Protein AF-A0AAW6CHN3-F1 (afdb_monomer)

Mean predicted aligned error: 11.72 Å

Organism: Flavonifractor plautii (NCBI:txid292800)

Foldseek 3Di:
DQAEEEQEEACPPCQQVLLSCLLSVLAGHHDYYQHLVDPVSLPAADEEEQSYEYEYEYEADPLAGDPDPSSCVNYAYQQHEYEYEYEYQLDHNFCHFVRVLVSQVVRNYQHQFYWYHHDHHPVDCVGRPPPPDPVRSVVSSVRSNVSNVCVVDDNDGDSDPPPRDDDDDDDDDTDTDDRDDDDDDDDDDDDDDDDDDDDDDDDDD

Radius of gyration: 17.45 Å; Cα contacts (8 Å, |Δi|>4): 382; chains: 1; bounding box: 38×52×51 Å

pLDDT: mean 75.66, std 24.72, range [23.12, 98.25]

Solvent-accessible surface area (backbone atoms only — not comparable to full-atom values): 11797 Å² total; per-residue (Å²): 135,86,46,40,22,36,26,33,26,34,35,94,83,47,50,29,41,56,47,26,48,35,18,32,69,40,28,63,56,65,73,51,76,45,60,42,64,39,70,71,54,25,73,37,79,48,80,40,45,58,59,32,32,38,24,41,18,33,44,44,50,97,23,24,62,66,93,49,92,46,62,62,72,25,50,39,29,48,64,9,37,25,36,42,35,34,26,23,37,75,59,72,54,49,46,17,58,46,50,49,45,53,60,38,44,76,31,30,29,36,73,72,45,57,43,46,43,59,20,43,16,93,92,38,66,81,38,48,54,76,40,70,39,73,70,53,45,50,54,29,27,48,51,17,39,54,45,42,56,48,68,78,45,90,72,78,87,61,89,76,79,55,79,66,60,73,83,75,78,94,79,80,77,80,61,76,69,79,98,76,89,86,84,88,82,81,91,77,92,80,83,86,78,86,85,83,81,92,81,92,79,89,78,93,130

Sequence (205 aa):
MHRCTTALYFSPTGGTRTYVRAVAAAMPHMGGEVDLTRPEERRKVHMFGADDVVVLGVPVYYGRVPEVPGLLDGLQGEETPAVLLAVYGNRLIDDALAELSDLCAARGFRPLAAGAFVAPHTFSAKVAMGRPNAGDLAAAAELGRRAAEKLSGPVRWRPSILPRPVRPTVRSASAAWPVSGLARRAADGWKAPPLPLQRLIWRRH

Nearest PDB structures (foldseek):
  4j8p-assembly1_A  TM=6.919E-01  e=4.239E-04  Bacteroides uniformis ATCC 8492
  2fzv-assembly1_D  TM=6.203E-01  e=5.004E-03  Shigella flexneri 2a str. 2457T
  2q62-assembly1_D  TM=6.656E-01  e=6.292E-02  Sinorhizobium meliloti
  2fzv-assembly1_C  TM=6.087E-01  e=3.560E-02  Shigella flexneri 2a str. 2457T
  7qw4-assembly3_C  TM=5.831E-01  e=1.262E-01  Paracoccus denitrificans PD1222

Structure (mmCIF, N/CA/C/O backbone):
data_AF-A0AAW6CHN3-F1
#
_entry.id   AF-A0AAW6CHN3-F1
#
loop_
_atom_site.group_PDB
_atom_site.id
_atom_site.type_symbol
_atom_site.label_atom_id
_atom_site.label_alt_id
_atom_site.label_comp_id
_atom_site.label_asym_id
_atom_site.label_entity_id
_atom_site.label_seq_id
_atom_site.pdbx_PDB_ins_code
_atom_site.Cartn_x
_atom_site.Cartn_y
_atom_site.Cartn_z
_atom_site.occupancy
_atom_site.B_iso_or_equiv
_atom_site.auth_seq_id
_atom_site.auth_comp_id
_atom_site.auth_asym_id
_atom_site.auth_atom_id
_atom_site.pdbx_PDB_model_num
ATOM 1 N N . MET A 1 1 ? -7.596 10.403 21.542 1.00 48.81 1 MET A N 1
ATOM 2 C CA . MET A 1 1 ? -7.561 9.110 20.827 1.00 48.81 1 MET A CA 1
ATOM 3 C C . MET A 1 1 ? -6.293 9.087 19.994 1.00 48.81 1 MET A C 1
ATOM 5 O O . MET A 1 1 ? -6.136 9.957 19.145 1.00 48.81 1 MET A O 1
ATOM 9 N N . HIS A 1 2 ? -5.353 8.192 20.298 1.00 56.78 2 HIS A N 1
ATOM 10 C CA . HIS A 1 2 ? -4.132 8.047 19.503 1.00 56.78 2 HIS A CA 1
ATOM 11 C C . HIS A 1 2 ? -4.422 7.058 18.382 1.00 56.78 2 HIS A C 1
ATOM 13 O O . HIS A 1 2 ? -4.598 5.875 18.648 1.00 56.78 2 HIS A O 1
ATOM 19 N N . ARG A 1 3 ? -4.515 7.558 17.149 1.00 75.50 3 ARG A N 1
ATOM 20 C CA . ARG A 1 3 ? -4.646 6.701 15.972 1.00 75.50 3 ARG A CA 1
ATOM 21 C C . ARG A 1 3 ? -3.287 6.101 15.644 1.00 75.50 3 ARG A C 1
ATOM 23 O O . ARG A 1 3 ? -2.320 6.856 15.545 1.00 75.50 3 ARG A O 1
ATOM 30 N N . CYS A 1 4 ? -3.212 4.785 15.499 1.00 89.12 4 CYS A N 1
ATOM 31 C CA . CYS A 1 4 ? -1.988 4.083 15.132 1.00 89.12 4 CYS A CA 1
ATOM 32 C C . CYS A 1 4 ? -1.947 3.875 13.615 1.00 89.12 4 CYS A C 1
ATOM 34 O O . CYS A 1 4 ? -2.912 3.381 13.035 1.00 89.12 4 CYS A O 1
ATOM 36 N N . THR A 1 5 ? -0.843 4.245 12.963 1.00 95.00 5 THR A N 1
ATOM 37 C CA . THR A 1 5 ? -0.663 4.020 11.524 1.00 95.00 5 THR A CA 1
ATOM 38 C C . THR A 1 5 ? 0.119 2.728 11.277 1.00 95.00 5 THR A C 1
ATOM 40 O O . THR A 1 5 ? 1.273 2.605 11.695 1.00 95.00 5 THR A O 1
ATOM 43 N N . THR A 1 6 ? -0.469 1.773 10.553 1.00 97.12 6 THR A N 1
ATOM 44 C CA . THR A 1 6 ? 0.191 0.535 10.108 1.00 97.12 6 THR A CA 1
ATOM 45 C C . THR A 1 6 ? 0.497 0.578 8.612 1.00 97.12 6 THR A C 1
ATOM 47 O O . THR A 1 6 ? -0.367 0.858 7.780 1.00 97.12 6 THR A O 1
ATOM 50 N N . ALA A 1 7 ? 1.743 0.273 8.259 1.00 98.00 7 ALA A N 1
ATOM 51 C CA . ALA A 1 7 ? 2.205 0.163 6.881 1.00 98.00 7 ALA A CA 1
ATOM 52 C C . ALA A 1 7 ? 2.031 -1.274 6.365 1.00 98.00 7 ALA A C 1
ATOM 54 O O . ALA A 1 7 ? 2.745 -2.177 6.787 1.00 98.00 7 ALA A O 1
ATOM 55 N N . LEU A 1 8 ? 1.127 -1.486 5.415 1.00 97.94 8 LEU A N 1
ATOM 56 C CA . LEU A 1 8 ? 0.895 -2.769 4.752 1.00 97.94 8 LEU A CA 1
ATOM 57 C C . LEU A 1 8 ? 1.396 -2.712 3.311 1.00 97.94 8 LEU A C 1
ATOM 59 O O . LEU A 1 8 ? 1.114 -1.766 2.575 1.00 97.94 8 LEU A O 1
ATOM 63 N N . TYR A 1 9 ? 2.134 -3.725 2.870 1.00 98.06 9 TYR A N 1
ATOM 64 C CA . TYR A 1 9 ? 2.606 -3.749 1.489 1.00 98.06 9 TYR A CA 1
ATOM 65 C C . TYR A 1 9 ? 2.809 -5.148 0.935 1.00 98.06 9 TYR A C 1
ATOM 67 O O . TYR A 1 9 ? 3.262 -6.052 1.625 1.00 98.06 9 TYR A O 1
ATOM 75 N N . PHE A 1 10 ? 2.575 -5.286 -0.366 1.00 97.19 10 PHE A N 1
ATOM 76 C CA . PHE A 1 10 ? 3.184 -6.331 -1.182 1.00 97.19 10 PHE A CA 1
ATOM 77 C C . PHE A 1 10 ? 4.312 -5.688 -1.978 1.00 97.19 10 PHE A C 1
ATOM 79 O O . PHE A 1 10 ? 4.086 -4.702 -2.674 1.00 97.19 10 PHE A O 1
ATOM 86 N N . SER A 1 11 ? 5.546 -6.169 -1.842 1.00 94.88 11 SER A N 1
ATOM 87 C CA . SER A 1 11 ? 6.709 -5.473 -2.397 1.00 94.88 11 SER A CA 1
ATOM 88 C C . SER A 1 11 ? 7.853 -6.414 -2.802 1.00 94.88 11 SER A C 1
ATOM 90 O O . SER A 1 11 ? 8.943 -6.314 -2.231 1.00 94.88 11 SER A O 1
ATOM 92 N N . PRO A 1 12 ? 7.681 -7.253 -3.842 1.00 90.25 12 PRO A N 1
ATOM 93 C CA . PRO A 1 12 ? 8.706 -8.213 -4.269 1.00 90.25 12 PRO A CA 1
ATOM 94 C C . PRO A 1 12 ? 10.083 -7.605 -4.571 1.00 90.25 12 PRO A C 1
ATOM 96 O O . PRO A 1 12 ? 11.101 -8.249 -4.354 1.00 90.25 12 PRO A O 1
ATOM 99 N N . THR A 1 13 ? 10.127 -6.360 -5.057 1.00 86.44 13 THR A N 1
ATOM 100 C CA . THR A 1 13 ? 11.369 -5.649 -5.420 1.00 86.44 13 THR A CA 1
ATOM 101 C C . THR A 1 13 ? 11.723 -4.507 -4.459 1.00 86.44 13 THR A C 1
ATOM 103 O O . THR A 1 13 ? 12.597 -3.697 -4.750 1.00 86.44 13 THR A O 1
ATOM 106 N N . GLY A 1 14 ? 11.021 -4.383 -3.329 1.00 89.00 14 GLY A N 1
ATOM 107 C CA . GLY A 1 14 ? 11.264 -3.334 -2.324 1.00 89.00 14 GLY A CA 1
ATOM 108 C C . GLY A 1 14 ? 10.739 -1.925 -2.661 1.00 89.00 14 GLY A C 1
ATOM 109 O O . GLY A 1 14 ? 10.541 -1.129 -1.747 1.00 89.00 14 GLY A O 1
ATOM 110 N N . GLY A 1 15 ? 10.452 -1.607 -3.929 1.00 90.06 15 GLY A N 1
ATOM 111 C CA . GLY A 1 15 ? 9.996 -0.266 -4.330 1.00 90.06 15 GLY A CA 1
ATOM 112 C C . GLY A 1 15 ? 8.679 0.168 -3.674 1.00 90.06 15 GLY A C 1
ATOM 113 O O . GLY A 1 15 ? 8.585 1.280 -3.152 1.00 90.06 15 GLY A O 1
ATOM 114 N N . THR A 1 16 ? 7.680 -0.719 -3.634 1.00 94.69 16 THR A N 1
ATOM 115 C CA . THR A 1 16 ? 6.387 -0.436 -2.992 1.00 94.69 16 THR A CA 1
ATOM 116 C C . THR A 1 16 ? 6.542 -0.182 -1.497 1.00 94.69 16 THR A C 1
ATOM 118 O O . THR A 1 16 ? 5.984 0.785 -0.978 1.00 94.69 16 THR A O 1
ATOM 121 N N . ARG A 1 17 ? 7.359 -0.994 -0.816 1.00 96.44 17 ARG A N 1
ATOM 122 C CA . ARG A 1 17 ? 7.672 -0.824 0.606 1.00 96.44 17 ARG A CA 1
ATOM 123 C C . ARG A 1 17 ? 8.211 0.574 0.893 1.00 96.44 17 ARG A C 1
ATOM 125 O O . ARG A 1 17 ? 7.760 1.212 1.838 1.00 96.44 17 ARG A O 1
ATOM 132 N N . THR A 1 18 ? 9.151 1.066 0.088 1.00 95.94 18 THR A N 1
ATOM 133 C CA . THR A 1 18 ? 9.751 2.391 0.302 1.00 95.94 18 THR A CA 1
ATOM 134 C C . THR A 1 18 ? 8.705 3.507 0.248 1.00 95.94 18 THR A C 1
ATOM 136 O O . THR A 1 18 ? 8.705 4.385 1.109 1.00 95.94 18 THR A O 1
ATOM 139 N N . TYR A 1 19 ? 7.770 3.447 -0.705 1.00 96.88 19 TYR A N 1
ATOM 140 C CA . TYR A 1 19 ? 6.676 4.416 -0.799 1.00 96.88 19 TYR A CA 1
ATOM 141 C C . TYR A 1 19 ? 5.708 4.341 0.377 1.00 96.88 19 TYR A C 1
ATOM 143 O O . TYR A 1 19 ? 5.394 5.370 0.972 1.00 96.88 19 TYR A O 1
ATOM 151 N N . VAL A 1 20 ? 5.269 3.134 0.736 1.00 97.75 20 VAL A N 1
ATOM 152 C CA . VAL A 1 20 ? 4.352 2.926 1.864 1.00 97.75 20 VAL A CA 1
ATOM 153 C C . VAL A 1 20 ? 4.957 3.457 3.159 1.00 97.75 20 VAL A C 1
ATOM 155 O O . VAL A 1 20 ? 4.288 4.183 3.889 1.00 97.75 20 VAL A O 1
ATOM 158 N N . ARG A 1 21 ? 6.241 3.177 3.413 1.00 97.25 21 ARG A N 1
ATOM 159 C CA . ARG A 1 21 ? 6.949 3.692 4.593 1.00 97.25 21 ARG A CA 1
ATOM 160 C C . ARG A 1 21 ? 7.048 5.214 4.586 1.00 97.25 21 ARG A C 1
ATOM 162 O O . ARG A 1 21 ? 6.832 5.821 5.625 1.00 97.25 21 ARG A O 1
ATOM 169 N N . ALA A 1 22 ? 7.336 5.834 3.440 1.00 96.75 22 ALA A N 1
ATOM 170 C CA . ALA A 1 22 ? 7.415 7.292 3.337 1.00 96.75 22 ALA A CA 1
ATOM 171 C C . ALA A 1 22 ? 6.067 7.976 3.628 1.00 96.75 22 ALA A C 1
ATOM 173 O O . ALA A 1 22 ? 6.035 9.002 4.303 1.00 96.75 22 ALA A O 1
ATOM 174 N N . VAL A 1 23 ? 4.959 7.393 3.160 1.00 97.25 23 VAL A N 1
ATOM 175 C CA . VAL A 1 23 ? 3.606 7.878 3.472 1.00 97.25 23 VAL A CA 1
ATOM 176 C C . VAL A 1 23 ? 3.290 7.670 4.953 1.00 97.25 23 VAL A C 1
ATOM 178 O O . VAL A 1 23 ? 2.916 8.625 5.624 1.00 97.25 23 VAL A O 1
ATOM 181 N N . ALA A 1 24 ? 3.478 6.456 5.478 1.00 96.44 24 ALA A N 1
ATOM 182 C CA . ALA A 1 24 ? 3.153 6.119 6.865 1.00 96.44 24 ALA A CA 1
ATOM 183 C C . ALA A 1 24 ? 3.977 6.923 7.884 1.00 96.44 24 ALA A C 1
ATOM 185 O O . ALA A 1 24 ? 3.434 7.377 8.885 1.00 96.44 24 ALA A O 1
ATOM 186 N N . ALA A 1 25 ? 5.262 7.163 7.610 1.00 95.38 25 ALA A N 1
ATOM 187 C CA . ALA A 1 25 ? 6.130 7.977 8.462 1.00 95.38 25 ALA A CA 1
ATOM 188 C C . ALA A 1 25 ? 5.724 9.461 8.498 1.00 95.38 25 ALA A C 1
ATOM 190 O O . ALA A 1 25 ? 6.064 10.171 9.440 1.00 95.38 25 ALA A O 1
ATOM 191 N N . ALA A 1 26 ? 5.003 9.933 7.479 1.00 94.69 26 ALA A N 1
ATOM 192 C CA . ALA A 1 26 ? 4.447 11.280 7.432 1.00 94.69 26 ALA A CA 1
ATOM 193 C C . ALA A 1 26 ? 3.056 11.383 8.094 1.00 94.69 26 ALA A C 1
ATOM 195 O O . ALA A 1 26 ? 2.458 12.460 8.091 1.00 94.69 26 ALA A O 1
ATOM 196 N N . MET A 1 27 ? 2.540 10.279 8.646 1.00 92.25 27 MET A N 1
ATOM 197 C CA . MET A 1 27 ? 1.274 10.206 9.374 1.00 92.25 27 MET A CA 1
ATOM 198 C C . MET A 1 27 ? 1.510 10.034 10.887 1.00 92.25 27 MET A C 1
ATOM 200 O O . MET A 1 27 ? 2.597 9.628 11.305 1.00 92.25 27 MET A O 1
ATOM 204 N N . PRO A 1 28 ? 0.516 10.348 11.740 1.00 84.38 28 PRO A N 1
ATOM 205 C CA . PRO A 1 28 ? 0.661 10.216 13.186 1.00 84.38 28 PRO A CA 1
ATOM 206 C C . PRO A 1 28 ? 0.919 8.768 13.621 1.00 84.38 28 PRO A C 1
ATOM 208 O O . PRO A 1 28 ? 0.270 7.843 13.137 1.00 84.38 28 PRO A O 1
ATOM 211 N N . HIS A 1 29 ? 1.838 8.606 14.578 1.00 85.25 29 HIS A N 1
ATOM 212 C CA . HIS A 1 29 ? 2.107 7.365 15.316 1.00 85.25 29 HIS A CA 1
ATOM 213 C C . HIS A 1 29 ? 2.237 6.109 14.433 1.00 85.25 29 HIS A C 1
ATOM 215 O O . HIS A 1 29 ? 1.374 5.233 14.444 1.00 85.25 29 HIS A O 1
ATOM 221 N N . MET A 1 30 ? 3.337 5.995 13.683 1.00 88.25 30 MET A N 1
ATOM 222 C CA . MET A 1 30 ? 3.662 4.762 12.956 1.00 88.25 30 MET A CA 1
ATOM 223 C C . MET A 1 30 ? 3.928 3.613 13.944 1.00 88.25 30 MET A C 1
ATOM 225 O O . MET A 1 30 ? 4.916 3.646 14.674 1.00 88.25 30 MET A O 1
ATOM 229 N N . GLY A 1 31 ? 3.047 2.610 13.966 1.00 82.12 31 GLY A N 1
ATOM 230 C CA . GLY A 1 31 ? 3.102 1.507 14.932 1.00 82.12 31 GLY A CA 1
ATOM 231 C C . GLY A 1 31 ? 3.749 0.223 14.423 1.00 82.12 31 GLY A C 1
ATOM 232 O O . GLY A 1 31 ? 4.247 -0.559 15.227 1.00 82.12 31 GLY A O 1
ATOM 233 N N . GLY A 1 32 ? 3.775 -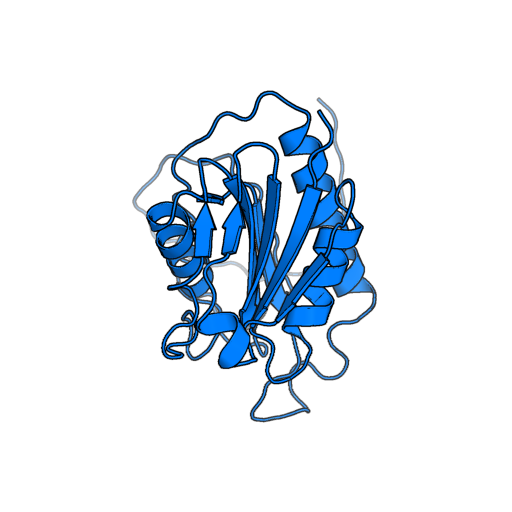0.012 13.106 1.00 92.31 32 GLY A N 1
ATOM 234 C CA . GLY A 1 32 ? 4.356 -1.239 12.560 1.00 92.31 32 GLY A CA 1
ATOM 235 C C . GLY A 1 32 ? 4.242 -1.401 11.046 1.00 92.31 32 GLY A C 1
ATOM 236 O O . GLY A 1 32 ? 3.640 -0.580 10.349 1.00 92.31 32 GLY A O 1
ATOM 237 N N . GLU A 1 33 ? 4.843 -2.485 10.552 1.00 96.50 33 GLU A N 1
ATOM 238 C CA . GLU A 1 33 ? 4.830 -2.907 9.149 1.00 96.50 33 GLU A CA 1
ATOM 239 C C . GLU A 1 33 ? 4.306 -4.345 9.024 1.00 96.50 33 GLU A C 1
ATOM 241 O O . GLU A 1 33 ? 4.697 -5.215 9.800 1.00 96.50 33 GLU A O 1
ATOM 246 N N . VAL A 1 34 ? 3.489 -4.603 8.002 1.00 97.38 34 VAL A N 1
ATOM 247 C CA . VAL A 1 34 ? 3.039 -5.942 7.603 1.00 97.38 34 VAL A CA 1
ATOM 248 C C . VAL A 1 34 ? 3.450 -6.185 6.150 1.00 97.38 34 VAL A C 1
ATOM 250 O O . VAL A 1 34 ? 2.981 -5.516 5.225 1.00 97.38 34 VAL A O 1
ATOM 253 N N . ASP A 1 35 ? 4.347 -7.150 5.953 1.00 97.56 35 ASP A N 1
ATOM 254 C CA . ASP A 1 35 ? 4.891 -7.519 4.643 1.00 97.56 35 ASP A CA 1
ATOM 255 C C . ASP A 1 35 ? 4.092 -8.672 4.022 1.00 97.56 35 ASP A C 1
ATOM 257 O O . ASP A 1 35 ? 4.386 -9.848 4.229 1.00 97.56 35 ASP A O 1
ATOM 261 N N . LEU A 1 36 ? 3.099 -8.335 3.200 1.00 97.62 36 LEU A N 1
ATOM 262 C CA . LEU A 1 36 ? 2.242 -9.287 2.485 1.00 97.62 36 LEU A CA 1
ATOM 263 C C . LEU A 1 36 ? 2.979 -10.031 1.361 1.00 97.62 36 LEU A C 1
ATOM 265 O O . LEU A 1 36 ? 2.421 -10.953 0.758 1.00 97.62 36 LEU A O 1
ATOM 269 N N . THR A 1 37 ? 4.239 -9.683 1.069 1.00 96.31 37 THR A N 1
ATOM 270 C CA . THR A 1 37 ? 5.102 -10.485 0.181 1.00 96.31 37 THR A CA 1
ATOM 271 C C . THR A 1 37 ? 5.323 -11.881 0.765 1.00 96.31 37 THR A C 1
ATOM 273 O O . THR A 1 37 ? 5.415 -12.864 0.023 1.00 96.31 37 THR A O 1
ATOM 276 N N . ARG A 1 38 ? 5.305 -11.984 2.097 1.00 95.38 38 ARG A N 1
ATOM 277 C CA . ARG A 1 38 ? 5.479 -13.218 2.860 1.00 95.38 38 ARG A CA 1
ATOM 278 C C . ARG A 1 38 ? 4.200 -14.062 2.880 1.00 95.38 38 ARG A C 1
ATOM 280 O O . ARG A 1 38 ? 3.167 -13.586 3.356 1.00 95.38 38 ARG A O 1
ATOM 287 N N . PRO A 1 39 ? 4.227 -15.313 2.383 1.00 93.69 39 PRO A N 1
ATOM 288 C CA . PRO A 1 39 ? 3.060 -16.194 2.414 1.00 93.69 39 PRO A CA 1
ATOM 289 C C . PRO A 1 39 ? 2.494 -16.440 3.817 1.00 93.69 39 PRO A C 1
ATOM 291 O O . PRO A 1 39 ? 1.293 -16.628 3.962 1.00 93.69 39 PRO A O 1
ATOM 294 N N . GLU A 1 40 ? 3.337 -16.461 4.844 1.00 95.06 40 GLU A N 1
ATOM 295 C CA . GLU A 1 40 ? 2.945 -16.614 6.244 1.00 95.06 40 GLU A CA 1
ATOM 296 C C . GLU A 1 40 ? 2.133 -15.422 6.759 1.00 95.06 40 GLU A C 1
ATOM 298 O O . GLU A 1 40 ? 1.154 -15.631 7.467 1.00 95.06 40 GLU A O 1
ATOM 303 N N . GLU A 1 41 ? 2.463 -14.193 6.350 1.00 95.25 41 GLU A N 1
ATOM 304 C CA . GLU A 1 41 ? 1.693 -13.001 6.727 1.00 95.25 41 GLU A CA 1
ATOM 305 C C . GLU A 1 41 ? 0.320 -12.980 6.056 1.00 95.25 41 GLU A C 1
ATOM 307 O O . GLU A 1 41 ? -0.653 -12.565 6.680 1.00 95.25 41 GLU A O 1
ATOM 312 N N . ARG A 1 42 ? 0.214 -13.499 4.826 1.00 94.88 42 ARG A N 1
ATOM 313 C CA . ARG A 1 42 ? -1.062 -13.614 4.096 1.00 94.88 42 ARG A CA 1
ATOM 314 C 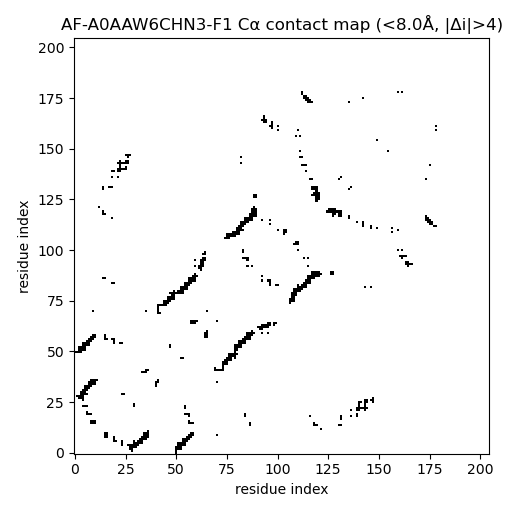C . ARG A 1 42 ? -2.034 -14.631 4.695 1.00 94.88 42 ARG A C 1
ATOM 316 O O . ARG A 1 42 ? -3.229 -14.553 4.438 1.00 94.88 42 ARG A O 1
ATOM 323 N N . ARG A 1 43 ? -1.532 -15.602 5.466 1.00 93.75 43 ARG A N 1
ATOM 324 C CA . ARG A 1 43 ? -2.363 -16.609 6.152 1.00 93.75 43 ARG A CA 1
ATOM 325 C C . ARG A 1 43 ? -2.902 -16.122 7.495 1.00 93.75 43 ARG A C 1
ATOM 327 O O . ARG A 1 43 ? -3.776 -16.774 8.057 1.00 93.75 43 ARG A O 1
ATOM 334 N N . LYS A 1 44 ? -2.358 -15.028 8.031 1.00 96.00 44 LYS A N 1
ATOM 335 C CA . LYS A 1 44 ? -2.815 -14.436 9.289 1.00 96.00 44 LYS A CA 1
ATOM 336 C C . LYS A 1 44 ? -4.015 -13.534 9.039 1.00 96.00 44 LYS A C 1
ATOM 338 O O . LYS A 1 44 ? -4.141 -12.941 7.971 1.00 96.00 44 LYS A O 1
ATOM 343 N N . VAL A 1 45 ? -4.851 -13.399 10.061 1.00 96.44 45 VAL A N 1
ATOM 344 C CA . VAL A 1 45 ? -5.885 -12.367 10.098 1.00 96.44 45 VAL A CA 1
ATOM 345 C C . VAL A 1 45 ? -5.284 -11.115 10.731 1.00 96.44 45 VAL A C 1
ATOM 347 O O . VAL A 1 45 ? -4.760 -11.174 11.842 1.00 96.44 45 VAL A O 1
ATOM 350 N N . HIS A 1 46 ? -5.361 -9.996 10.017 1.00 96.19 46 HIS A N 1
ATOM 351 C CA . HIS A 1 46 ? -4.972 -8.669 10.483 1.00 96.19 46 HIS A CA 1
ATOM 352 C C . HIS A 1 46 ? -6.236 -7.819 10.588 1.00 96.19 46 HIS A C 1
ATOM 354 O O . HIS A 1 46 ? -6.832 -7.466 9.566 1.00 96.19 46 HIS A O 1
ATOM 360 N N . MET A 1 47 ? -6.652 -7.535 11.822 1.00 95.62 47 MET A N 1
ATOM 361 C CA . MET A 1 47 ? -7.828 -6.719 12.123 1.00 95.62 47 MET A CA 1
ATOM 362 C C . MET A 1 47 ? -7.407 -5.296 12.471 1.00 95.62 47 MET A C 1
ATOM 364 O O . MET A 1 47 ? -6.456 -5.102 13.228 1.00 95.62 47 MET A O 1
ATOM 368 N N . PHE A 1 48 ? -8.141 -4.324 11.945 1.00 95.38 48 PHE A N 1
ATOM 369 C CA . PHE A 1 48 ? -7.937 -2.906 12.208 1.00 95.38 48 PHE A CA 1
ATOM 370 C C . PHE A 1 48 ? -9.267 -2.273 12.618 1.00 95.38 48 PHE A C 1
ATOM 372 O O . PHE A 1 48 ? -10.292 -2.513 11.981 1.00 95.38 48 PHE A O 1
ATOM 379 N N . GLY A 1 49 ? -9.256 -1.469 13.677 1.00 93.19 49 GLY A N 1
ATOM 380 C CA . GLY A 1 49 ? -10.426 -0.743 14.169 1.00 93.19 49 GLY A CA 1
ATOM 381 C C . GLY A 1 49 ? -10.641 0.601 13.465 1.00 93.19 49 GLY A C 1
ATOM 382 O O . GLY A 1 49 ? -9.852 1.023 12.616 1.00 93.19 49 GLY A O 1
ATOM 383 N N . ALA A 1 50 ? -11.690 1.327 13.859 1.00 90.62 50 ALA A N 1
ATOM 384 C CA . ALA A 1 50 ? -12.012 2.662 13.326 1.00 90.62 50 ALA A CA 1
ATOM 385 C C . ALA A 1 50 ? -11.005 3.760 13.741 1.00 90.62 50 ALA A C 1
ATOM 387 O O . ALA A 1 50 ? -10.904 4.820 13.103 1.00 90.62 50 ALA A O 1
ATOM 388 N N . ASP A 1 51 ? -10.267 3.507 14.823 1.00 89.81 51 ASP A N 1
ATOM 389 C CA . ASP A 1 51 ? -9.208 4.376 15.332 1.00 89.81 51 ASP A CA 1
ATOM 390 C C . ASP A 1 51 ? -7.830 4.044 14.741 1.00 89.81 51 ASP A C 1
ATOM 392 O O . ASP A 1 51 ? -6.909 4.849 14.866 1.00 89.81 51 ASP A O 1
ATOM 396 N N . ASP A 1 52 ? -7.684 2.923 14.035 1.00 93.12 52 ASP A N 1
ATOM 397 C CA . ASP A 1 52 ? -6.458 2.605 13.306 1.00 93.12 52 ASP A CA 1
ATOM 398 C C . ASP A 1 52 ? -6.412 3.324 11.958 1.00 93.12 52 ASP A C 1
ATOM 400 O O . ASP A 1 52 ? -7.413 3.823 11.440 1.00 93.12 52 ASP A O 1
ATOM 404 N N . VAL A 1 53 ? -5.225 3.394 11.366 1.00 94.44 53 VAL A N 1
ATOM 405 C CA . VAL A 1 53 ? -5.038 3.886 10.005 1.00 94.44 53 VAL A CA 1
ATOM 406 C C . VAL A 1 53 ? -4.118 2.943 9.258 1.00 94.44 53 VAL A C 1
ATOM 408 O O . VAL A 1 53 ? -3.034 2.602 9.722 1.00 94.44 53 VAL A O 1
ATOM 411 N N . VAL A 1 54 ? -4.525 2.558 8.057 1.00 96.88 54 VAL A N 1
ATOM 412 C CA . VAL A 1 54 ? -3.739 1.678 7.198 1.00 96.88 54 VAL A CA 1
ATOM 413 C C . VAL A 1 54 ? -3.163 2.459 6.028 1.00 96.88 54 VAL A C 1
ATOM 415 O O . VAL A 1 54 ? -3.877 3.173 5.331 1.00 96.88 54 VAL A O 1
ATOM 418 N N . VAL A 1 55 ? -1.872 2.287 5.758 1.00 98.00 55 VAL A N 1
ATOM 419 C CA . VAL A 1 55 ? -1.273 2.654 4.471 1.00 98.00 55 VAL A CA 1
ATOM 420 C C . VAL A 1 55 ? -0.996 1.365 3.716 1.00 98.00 55 VAL A C 1
ATOM 422 O O . VAL A 1 55 ? -0.074 0.642 4.078 1.00 98.00 55 VAL A O 1
ATOM 425 N N . LEU A 1 56 ? -1.788 1.067 2.687 1.00 98.25 56 LEU A N 1
ATOM 426 C CA . LEU A 1 56 ? -1.663 -0.154 1.894 1.00 98.25 56 LEU A CA 1
ATOM 427 C C . LEU A 1 56 ? -1.067 0.157 0.526 1.00 98.25 56 LEU A C 1
ATOM 429 O O . LEU A 1 56 ? -1.630 0.951 -0.224 1.00 98.25 56 LEU A O 1
ATOM 433 N N . GLY A 1 57 ? 0.029 -0.507 0.165 1.00 97.38 57 GLY A N 1
ATOM 434 C CA . GLY A 1 57 ? 0.618 -0.395 -1.167 1.00 97.38 57 GLY A CA 1
ATOM 435 C C . GLY A 1 57 ? 0.789 -1.725 -1.883 1.00 97.38 57 GLY A C 1
ATOM 436 O O . GLY A 1 57 ? 1.267 -2.703 -1.308 1.00 97.38 57 GLY A O 1
ATOM 437 N N . VAL A 1 58 ? 0.482 -1.733 -3.178 1.00 95.94 58 VAL A N 1
ATOM 438 C CA . VAL A 1 58 ? 0.741 -2.866 -4.077 1.00 95.94 58 VAL A CA 1
ATOM 439 C C . VAL A 1 58 ? 1.430 -2.385 -5.360 1.00 95.94 58 VAL A C 1
ATOM 441 O O . VAL A 1 58 ? 1.198 -1.256 -5.806 1.00 95.94 58 VAL A O 1
ATOM 444 N N . PRO A 1 59 ? 2.306 -3.197 -5.977 1.00 92.94 59 PRO A N 1
ATOM 445 C CA . PRO A 1 59 ? 2.754 -2.958 -7.329 1.00 92.94 59 PRO A CA 1
ATOM 446 C C . PRO A 1 59 ? 1.590 -3.143 -8.308 1.00 92.94 59 PRO A C 1
ATOM 448 O O . PRO A 1 59 ? 0.644 -3.869 -8.026 1.00 92.94 59 PRO A O 1
ATOM 451 N N . VAL A 1 60 ? 1.689 -2.533 -9.482 1.00 88.69 60 VAL A N 1
ATOM 452 C CA . VAL A 1 60 ? 0.739 -2.722 -10.578 1.00 88.69 60 VAL A CA 1
ATOM 453 C C . VAL A 1 60 ? 1.306 -3.720 -11.572 1.00 88.69 60 VAL A C 1
ATOM 455 O O . VAL A 1 60 ? 2.362 -3.473 -12.163 1.00 88.69 60 VAL A O 1
ATOM 458 N N . TYR A 1 61 ? 0.578 -4.811 -11.806 1.00 85.38 61 TYR A N 1
ATOM 459 C CA . TYR A 1 6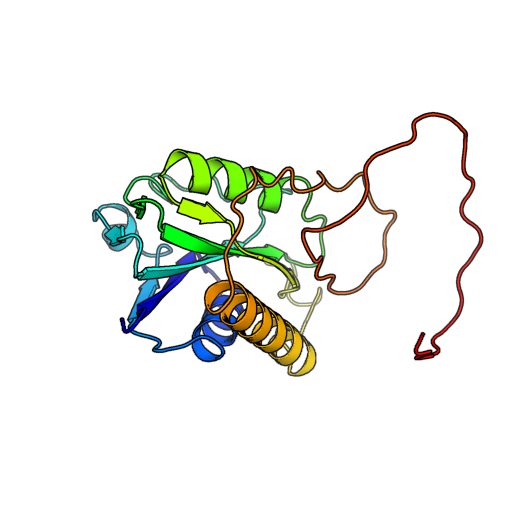1 ? 0.897 -5.794 -12.840 1.00 85.38 61 TYR A CA 1
ATOM 460 C C . TYR A 1 61 ? -0.178 -5.750 -13.919 1.00 85.38 61 TYR A C 1
ATOM 462 O O . TYR A 1 61 ? -1.353 -5.952 -13.643 1.00 85.38 61 TYR A O 1
ATOM 470 N N . TYR A 1 62 ? 0.229 -5.430 -15.151 1.00 80.75 62 TYR A N 1
ATOM 471 C CA . TYR A 1 62 ? -0.669 -5.326 -16.310 1.00 80.75 62 TYR A CA 1
ATOM 472 C C . TYR A 1 62 ? -1.905 -4.431 -16.081 1.00 80.75 62 TYR A C 1
ATOM 474 O O . TYR A 1 62 ? -2.983 -4.730 -16.583 1.00 80.75 62 TYR A O 1
ATOM 482 N N . GLY A 1 63 ? -1.743 -3.331 -15.335 1.00 81.75 63 GLY A N 1
ATOM 483 C CA . GLY A 1 63 ? -2.829 -2.383 -15.062 1.00 81.75 63 GLY A CA 1
ATOM 484 C C . GLY A 1 63 ? -3.783 -2.801 -13.937 1.00 81.75 63 GLY A C 1
ATOM 485 O O . GLY A 1 63 ? -4.840 -2.194 -13.783 1.00 81.75 63 GLY A O 1
ATOM 486 N N . ARG A 1 64 ? -3.427 -3.829 -13.154 1.00 84.88 64 ARG A N 1
ATOM 487 C CA . ARG A 1 64 ? -4.266 -4.400 -12.094 1.00 84.88 64 ARG A CA 1
ATOM 488 C C . ARG A 1 64 ? -3.523 -4.670 -10.791 1.00 84.88 64 ARG A C 1
ATOM 490 O O . ARG A 1 64 ? -2.286 -4.657 -10.745 1.00 84.88 64 ARG A O 1
ATOM 497 N N . VAL A 1 65 ? -4.299 -4.910 -9.732 1.00 89.75 65 VAL A N 1
ATOM 498 C CA . VAL A 1 65 ? -3.791 -5.442 -8.459 1.00 89.75 65 VAL A CA 1
ATOM 499 C C . VAL A 1 65 ? -3.205 -6.846 -8.700 1.00 89.75 65 VAL A C 1
ATOM 501 O O . VAL A 1 65 ? -3.790 -7.616 -9.462 1.00 89.75 65 VAL A O 1
ATOM 504 N N . PRO A 1 66 ? -2.059 -7.215 -8.094 1.00 90.62 66 PRO A N 1
ATOM 505 C CA . PRO A 1 66 ? -1.461 -8.528 -8.303 1.00 90.62 66 PRO A CA 1
ATOM 506 C C . PRO A 1 66 ? -2.400 -9.659 -7.874 1.00 90.62 66 PRO A C 1
ATOM 508 O O . PRO A 1 66 ? -2.843 -9.702 -6.728 1.00 90.62 66 PRO A O 1
ATOM 511 N N . GLU A 1 67 ? -2.633 -10.621 -8.765 1.00 90.56 67 GLU A N 1
ATOM 512 C CA . GLU A 1 67 ? -3.410 -11.833 -8.476 1.00 90.56 67 GLU A CA 1
ATOM 513 C C . GLU A 1 67 ? -2.558 -12.859 -7.717 1.00 90.56 67 GLU A C 1
ATOM 515 O O . GLU A 1 67 ? -2.205 -13.927 -8.214 1.00 90.56 67 GLU A O 1
ATOM 520 N N . VAL A 1 68 ? -2.162 -12.499 -6.498 1.00 91.56 68 VAL A N 1
ATOM 521 C CA . VAL A 1 68 ? -1.415 -13.379 -5.598 1.00 91.56 68 VAL A CA 1
ATOM 522 C C . VAL A 1 68 ? -2.404 -14.076 -4.661 1.00 91.56 68 VAL A C 1
ATOM 524 O O . VAL A 1 68 ? -3.178 -13.389 -3.990 1.00 91.56 68 VAL A O 1
ATOM 527 N N . PRO A 1 69 ? -2.379 -15.417 -4.552 1.00 90.25 69 PRO A N 1
ATOM 528 C CA . PRO A 1 69 ? -3.267 -16.136 -3.645 1.00 90.25 69 PRO A CA 1
ATOM 529 C C . PRO A 1 69 ? -3.160 -15.620 -2.204 1.00 90.25 69 PRO A C 1
ATOM 531 O O . PRO A 1 69 ? -2.058 -15.533 -1.641 1.00 90.25 69 PRO A O 1
ATOM 534 N N . GLY A 1 70 ? -4.307 -15.274 -1.616 1.00 89.88 70 GLY A N 1
ATOM 535 C CA . GLY A 1 70 ? -4.396 -14.781 -0.245 1.00 89.88 70 GLY A CA 1
ATOM 536 C C . GLY A 1 70 ? -3.959 -13.331 -0.041 1.00 89.88 70 GLY A C 1
ATOM 537 O O . GLY A 1 70 ? -3.818 -12.927 1.107 1.00 89.88 70 GLY A O 1
ATOM 538 N N . LEU A 1 71 ? -3.684 -12.549 -1.098 1.00 93.44 71 LEU A N 1
ATOM 539 C CA . LEU A 1 71 ? -3.032 -11.234 -0.966 1.00 93.44 71 LEU A CA 1
ATOM 540 C C . LEU A 1 71 ? -3.703 -10.308 0.049 1.00 93.44 71 LEU A C 1
ATOM 542 O O . LEU A 1 71 ? -3.015 -9.681 0.849 1.00 93.44 71 LEU A O 1
ATOM 546 N N . LEU A 1 72 ? -5.031 -10.229 -0.003 1.00 95.06 72 LEU A N 1
ATOM 547 C CA . LEU A 1 72 ? -5.828 -9.336 0.835 1.00 95.06 72 LEU A CA 1
ATOM 548 C C . LEU A 1 72 ? -6.820 -10.103 1.719 1.00 95.06 72 LEU A C 1
ATOM 550 O O . LEU A 1 72 ? -7.616 -9.481 2.412 1.00 95.06 72 LEU A O 1
ATOM 554 N N . ASP A 1 73 ? -6.827 -11.435 1.675 1.00 93.50 73 ASP A N 1
ATOM 555 C CA . ASP A 1 73 ? -7.902 -12.248 2.265 1.00 93.50 73 ASP A CA 1
ATOM 556 C C . ASP A 1 73 ? -7.895 -12.199 3.794 1.00 93.50 73 ASP A C 1
ATOM 558 O O . ASP A 1 73 ? -8.951 -12.205 4.420 1.00 93.50 73 ASP A O 1
ATOM 562 N N . GLY A 1 74 ? -6.709 -12.079 4.392 1.00 93.50 74 GLY A N 1
ATOM 563 C CA . GLY A 1 74 ? -6.544 -11.922 5.834 1.00 93.50 74 GLY A CA 1
ATOM 564 C C . GLY A 1 74 ? -6.786 -10.505 6.362 1.00 93.50 74 GLY A C 1
ATOM 565 O O . GLY A 1 74 ? -6.698 -10.305 7.568 1.00 93.50 74 GLY A O 1
ATOM 566 N N . LEU A 1 75 ? -7.049 -9.509 5.508 1.00 97.06 75 LEU A N 1
ATOM 567 C CA . LEU A 1 75 ? -7.193 -8.114 5.938 1.00 97.06 75 LEU A CA 1
ATOM 568 C C . LEU A 1 75 ? -8.651 -7.779 6.250 1.00 97.06 75 LEU A C 1
ATOM 570 O O . LEU A 1 75 ? -9.513 -7.914 5.381 1.00 97.06 75 LEU A O 1
ATOM 574 N N . GLN A 1 76 ? -8.904 -7.280 7.458 1.00 96.94 76 GLN A N 1
ATOM 575 C CA . GLN A 1 76 ? -10.235 -6.889 7.918 1.00 96.94 76 GLN A CA 1
ATOM 576 C C . GLN A 1 76 ? -10.174 -5.507 8.569 1.00 96.94 76 GLN A C 1
ATOM 578 O O . GLN A 1 76 ? -9.389 -5.282 9.488 1.00 96.94 76 GLN A O 1
ATOM 583 N N . GLY A 1 77 ? -10.984 -4.579 8.071 1.00 96.00 77 GLY A N 1
ATOM 584 C CA . GLY A 1 77 ? -11.170 -3.258 8.658 1.00 96.00 77 GLY A CA 1
ATOM 585 C C . GLY A 1 77 ? -12.559 -3.120 9.270 1.00 96.00 77 GLY A C 1
ATOM 586 O O . GLY A 1 77 ? -13.535 -3.659 8.753 1.00 96.00 77 GLY A O 1
ATOM 587 N N . GLU A 1 78 ? -12.658 -2.344 10.340 1.00 94.62 78 GLU A N 1
ATOM 588 C CA . GLU A 1 78 ? -13.918 -1.947 10.966 1.00 94.62 78 GLU A CA 1
ATOM 589 C C . GLU A 1 78 ? -14.075 -0.435 10.824 1.00 94.62 78 GLU A C 1
ATOM 591 O O . GLU A 1 78 ? -13.707 0.337 11.705 1.00 94.62 78 GLU A O 1
ATOM 596 N N . GLU A 1 79 ? -14.559 0.004 9.658 1.00 92.38 79 GLU A N 1
ATOM 597 C CA . GLU A 1 79 ? -14.610 1.425 9.282 1.00 92.38 79 GLU A CA 1
ATOM 598 C C . GLU A 1 79 ? -13.223 2.100 9.259 1.00 92.38 79 GLU A C 1
ATOM 600 O O . GLU A 1 79 ? -13.108 3.324 9.358 1.00 92.38 79 GLU A O 1
ATOM 605 N N . THR A 1 80 ? -12.160 1.311 9.088 1.00 93.88 80 THR A N 1
ATOM 606 C CA . THR A 1 80 ? -10.764 1.750 9.200 1.00 93.88 80 THR A CA 1
ATOM 607 C C . THR A 1 80 ? -10.346 2.656 8.041 1.00 93.88 80 THR A C 1
ATOM 609 O O . THR A 1 80 ? -10.345 2.216 6.887 1.00 93.88 80 THR A O 1
ATOM 612 N N . PRO A 1 81 ? -9.901 3.896 8.297 1.00 94.12 81 PRO A N 1
ATOM 613 C CA . PRO A 1 81 ? -9.276 4.742 7.287 1.00 94.12 81 PRO A CA 1
ATOM 614 C C . PRO A 1 81 ? -8.089 4.078 6.577 1.00 94.12 81 PRO A C 1
ATOM 616 O O . PRO A 1 81 ? -7.172 3.568 7.220 1.00 94.12 81 PRO A O 1
ATOM 619 N N . ALA A 1 82 ? -8.060 4.165 5.245 1.00 95.12 82 ALA A N 1
ATOM 620 C CA . ALA A 1 82 ? -6.974 3.613 4.437 1.00 95.12 82 ALA A CA 1
ATOM 621 C C . ALA A 1 82 ? -6.392 4.625 3.438 1.00 95.12 82 ALA A C 1
ATOM 623 O O . ALA A 1 82 ? -7.128 5.315 2.730 1.00 95.12 82 ALA A O 1
ATOM 624 N N . VAL A 1 83 ? -5.065 4.682 3.334 1.00 96.00 83 VAL A N 1
ATOM 625 C CA . VAL A 1 83 ? -4.329 5.369 2.265 1.00 96.00 83 VAL A CA 1
ATOM 626 C C . VAL A 1 83 ? -3.799 4.322 1.293 1.00 96.00 83 VAL A C 1
ATOM 628 O O . VAL A 1 83 ? -3.036 3.444 1.687 1.00 96.00 83 VAL A O 1
ATOM 631 N N . LEU A 1 84 ? -4.210 4.398 0.028 1.00 96.44 84 LEU A N 1
ATOM 632 C CA . LEU A 1 84 ? -3.974 3.339 -0.959 1.00 96.44 84 LEU A CA 1
ATOM 633 C C . LEU A 1 84 ? -2.913 3.732 -1.983 1.00 96.44 84 LEU A C 1
ATOM 635 O O . LEU A 1 84 ? -3.012 4.790 -2.604 1.00 96.44 84 LEU A O 1
ATOM 639 N N . LEU A 1 85 ? -1.908 2.885 -2.192 1.00 95.38 85 LEU A N 1
ATOM 640 C CA . LEU A 1 85 ? -0.808 3.148 -3.114 1.00 95.38 85 LEU 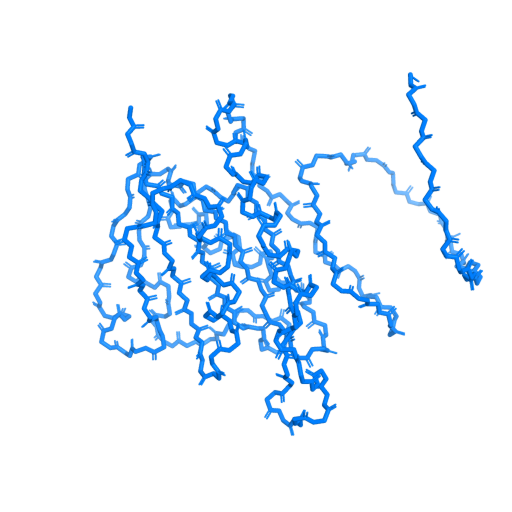A CA 1
ATOM 641 C C . LEU A 1 85 ? -0.744 2.103 -4.231 1.00 95.38 85 LEU A C 1
ATOM 643 O O . LEU A 1 85 ? -0.654 0.904 -3.973 1.00 95.38 85 LEU A O 1
ATOM 647 N N . ALA A 1 86 ? -0.698 2.578 -5.474 1.00 92.88 86 ALA A N 1
ATOM 648 C CA . ALA A 1 86 ? -0.386 1.774 -6.650 1.00 92.88 86 ALA A CA 1
ATOM 649 C C . ALA A 1 86 ? 1.008 2.152 -7.168 1.00 92.88 86 ALA A C 1
ATOM 651 O O . ALA A 1 86 ? 1.256 3.304 -7.537 1.00 92.88 86 ALA A O 1
ATOM 652 N N . VAL A 1 87 ? 1.931 1.192 -7.188 1.00 90.75 87 VAL A N 1
ATOM 653 C CA . VAL A 1 87 ? 3.330 1.427 -7.572 1.00 90.75 87 VAL A CA 1
ATOM 654 C C . VAL A 1 87 ? 3.643 0.740 -8.892 1.00 90.75 87 VAL A C 1
ATOM 656 O O . VAL A 1 87 ? 3.482 -0.464 -9.031 1.00 90.75 87 VAL A O 1
ATOM 659 N N . TYR A 1 88 ? 4.084 1.482 -9.898 1.00 85.31 88 TYR A N 1
ATOM 660 C CA . TYR A 1 88 ? 4.138 0.977 -11.267 1.00 85.31 88 TYR A CA 1
ATOM 661 C C . TYR A 1 88 ? 5.488 1.234 -11.927 1.00 85.31 88 TYR A C 1
ATOM 663 O O . TYR A 1 88 ? 6.158 2.233 -11.679 1.00 85.31 88 TYR A O 1
ATOM 671 N N . GLY A 1 89 ? 5.875 0.326 -12.820 1.00 74.62 89 GLY A N 1
ATOM 672 C CA . GLY A 1 89 ? 7.162 0.338 -13.512 1.00 74.62 89 GLY A CA 1
ATOM 673 C C . GLY A 1 89 ? 7.273 1.337 -14.669 1.00 74.62 89 GLY A C 1
ATOM 674 O O . GLY A 1 89 ? 7.941 1.020 -15.644 1.00 74.62 89 GLY A O 1
ATOM 675 N N . ASN A 1 90 ? 6.581 2.483 -14.641 1.00 67.94 90 ASN A N 1
ATOM 676 C CA . ASN A 1 90 ? 6.469 3.421 -15.780 1.00 67.94 90 ASN A CA 1
ATOM 677 C C . ASN A 1 90 ? 5.628 2.905 -16.980 1.00 67.94 90 ASN A C 1
ATOM 679 O O . ASN A 1 90 ? 5.777 3.378 -18.106 1.00 67.94 90 ASN A O 1
ATOM 683 N N . ARG A 1 91 ? 4.730 1.938 -16.741 1.00 62.66 91 ARG A N 1
ATOM 684 C CA . ARG A 1 91 ? 3.602 1.580 -17.628 1.00 62.66 91 ARG A CA 1
ATOM 685 C C . ARG A 1 91 ? 2.281 2.107 -17.061 1.00 62.66 91 ARG A C 1
ATOM 687 O O . ARG A 1 91 ? 2.252 2.653 -15.968 1.00 62.66 91 ARG A O 1
ATOM 694 N N . LEU A 1 92 ? 1.197 1.953 -17.817 1.00 62.31 92 LEU A N 1
ATOM 695 C CA . LEU A 1 92 ? -0.144 2.338 -17.384 1.00 62.31 92 LEU A CA 1
ATOM 696 C C . LEU A 1 92 ? -0.512 1.714 -16.028 1.00 62.31 92 LEU A C 1
ATOM 698 O O . LEU A 1 92 ? -0.235 0.543 -15.772 1.00 62.31 92 LEU A O 1
ATOM 702 N N . ILE A 1 93 ? -1.131 2.533 -15.179 1.00 60.59 93 ILE A N 1
ATOM 703 C CA . ILE A 1 93 ? -1.716 2.125 -13.895 1.00 60.59 93 ILE A CA 1
ATOM 704 C C . ILE A 1 93 ? -3.090 1.484 -14.119 1.00 60.59 93 ILE A C 1
ATOM 706 O O . ILE A 1 93 ? -3.491 0.644 -13.321 1.00 60.59 93 ILE A O 1
ATOM 710 N N . ASP A 1 94 ? -3.763 1.872 -15.214 1.00 71.50 94 ASP A N 1
ATOM 711 C CA . ASP A 1 94 ? -5.132 1.502 -15.585 1.00 71.50 94 ASP A CA 1
ATOM 712 C C . ASP A 1 94 ? -6.055 1.474 -14.352 1.00 71.50 94 ASP A C 1
ATOM 714 O O . ASP A 1 94 ? -6.060 2.417 -13.557 1.00 71.50 94 ASP A O 1
ATOM 718 N N . ASP A 1 95 ? -6.819 0.405 -14.164 1.00 79.44 95 ASP A N 1
ATOM 719 C CA . ASP A 1 95 ? -7.835 0.321 -13.121 1.00 79.44 95 ASP A CA 1
ATOM 720 C C . ASP A 1 95 ? -7.280 -0.098 -11.751 1.00 79.44 95 ASP A C 1
ATOM 722 O O . ASP A 1 95 ? -8.037 -0.108 -10.784 1.00 79.44 95 ASP A O 1
ATOM 726 N N . ALA A 1 96 ? -5.977 -0.379 -11.614 1.00 85.38 96 ALA A N 1
ATOM 727 C CA . ALA A 1 96 ? -5.397 -0.976 -10.405 1.00 85.38 96 ALA A CA 1
ATOM 728 C C . ALA A 1 96 ? -5.721 -0.218 -9.109 1.00 85.38 96 ALA A C 1
ATOM 730 O O . ALA A 1 96 ? -5.971 -0.831 -8.074 1.00 85.38 96 ALA A O 1
ATOM 731 N N . LEU A 1 97 ? -5.717 1.118 -9.140 1.00 86.69 97 LEU A N 1
ATOM 732 C CA . LEU A 1 97 ? -5.996 1.917 -7.945 1.00 86.69 97 LEU A CA 1
ATOM 733 C C . LEU A 1 97 ? -7.494 1.929 -7.592 1.00 86.69 97 LEU A C 1
ATOM 735 O O . LEU A 1 97 ? -7.842 1.937 -6.413 1.00 86.69 97 LEU A O 1
ATOM 739 N N . ALA A 1 98 ? -8.369 1.909 -8.603 1.00 86.06 98 ALA A N 1
ATOM 740 C CA . ALA A 1 98 ? -9.815 1.792 -8.414 1.00 86.06 98 ALA A CA 1
ATOM 741 C C . ALA A 1 98 ? -10.184 0.388 -7.916 1.00 86.06 98 ALA A C 1
ATOM 743 O O . ALA A 1 98 ? -10.895 0.253 -6.927 1.00 86.06 98 ALA A O 1
ATOM 744 N N . GLU A 1 99 ? -9.606 -0.644 -8.527 1.00 89.62 99 GLU A N 1
ATOM 745 C CA . GLU A 1 99 ? -9.726 -2.035 -8.099 1.00 89.62 99 GLU A CA 1
ATOM 746 C C . GLU A 1 99 ? -9.264 -2.217 -6.646 1.00 89.62 99 GLU A C 1
ATOM 748 O O . GLU A 1 99 ? -9.988 -2.794 -5.839 1.00 89.62 99 GLU A O 1
ATOM 753 N N . LEU A 1 100 ? -8.095 -1.679 -6.276 1.00 92.81 100 LEU A N 1
ATOM 754 C CA . LEU A 1 100 ? -7.605 -1.735 -4.896 1.00 92.81 100 LEU A CA 1
ATOM 755 C C . LEU A 1 100 ? -8.570 -1.042 -3.925 1.00 92.81 100 LEU A C 1
ATOM 757 O O . LEU A 1 100 ? -8.814 -1.553 -2.835 1.00 92.81 100 LEU A O 1
ATOM 761 N N . SER A 1 101 ? -9.135 0.101 -4.322 1.00 91.19 101 SER A N 1
ATOM 762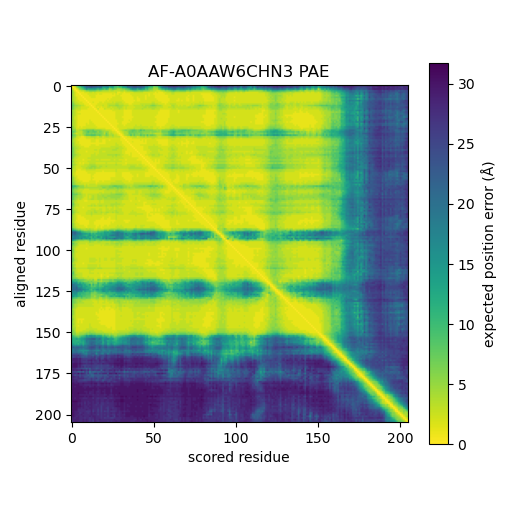 C CA . SER A 1 101 ? -10.148 0.808 -3.534 1.00 91.19 101 SER A CA 1
ATOM 763 C C . SER A 1 101 ? -11.387 -0.051 -3.292 1.00 91.19 101 SER A C 1
ATOM 765 O O . SER A 1 101 ? -11.819 -0.165 -2.145 1.00 91.19 101 SER A O 1
ATOM 767 N N . ASP A 1 102 ? -11.922 -0.691 -4.332 1.00 90.44 102 ASP A N 1
ATOM 768 C CA . ASP A 1 102 ? -13.104 -1.553 -4.231 1.00 90.44 102 ASP A CA 1
ATOM 769 C C . ASP A 1 102 ? -12.821 -2.790 -3.361 1.00 90.44 102 ASP A C 1
ATOM 771 O O . ASP A 1 102 ? -13.608 -3.127 -2.472 1.00 90.44 102 ASP A O 1
ATOM 775 N N . LEU A 1 103 ? -11.655 -3.423 -3.542 1.00 92.31 103 LEU A N 1
ATOM 776 C CA . LEU A 1 103 ? -11.213 -4.571 -2.743 1.00 92.31 103 LEU A CA 1
ATOM 777 C C . LEU A 1 103 ? -11.047 -4.222 -1.258 1.00 92.31 103 LEU A C 1
ATOM 779 O O . LEU A 1 103 ? -11.410 -5.031 -0.400 1.00 92.31 103 LEU A O 1
ATOM 783 N N . CYS A 1 104 ? -10.512 -3.041 -0.943 1.00 93.69 104 CYS A N 1
ATOM 784 C CA . CYS A 1 104 ? -10.389 -2.551 0.428 1.00 93.69 104 CYS A CA 1
ATOM 785 C C . CYS A 1 104 ? -11.750 -2.191 1.030 1.00 93.69 104 CYS A C 1
ATOM 787 O O . CYS A 1 104 ? -12.033 -2.565 2.167 1.00 93.69 104 CYS A O 1
ATOM 789 N N . ALA A 1 105 ? -12.614 -1.510 0.275 1.00 91.44 105 ALA A N 1
ATOM 790 C CA . ALA A 1 105 ? -13.949 -1.146 0.738 1.00 91.44 105 ALA A CA 1
ATOM 791 C C . ALA A 1 105 ? -14.796 -2.382 1.078 1.00 91.44 105 ALA A C 1
ATOM 793 O O . ALA A 1 105 ? -15.451 -2.412 2.117 1.00 91.44 105 ALA A O 1
ATOM 79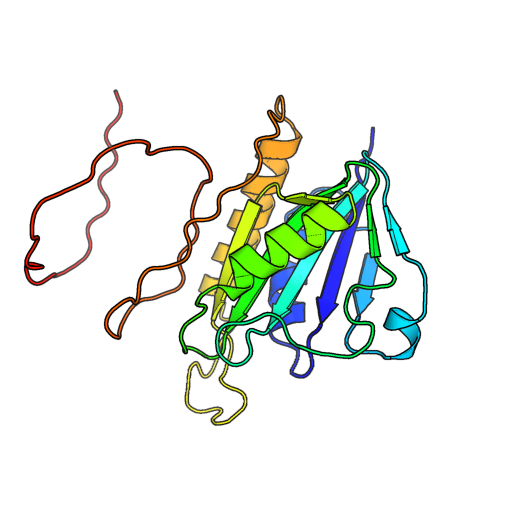4 N N . ALA A 1 106 ? -14.716 -3.436 0.259 1.00 92.00 106 ALA A N 1
ATOM 795 C CA . ALA A 1 106 ? -15.383 -4.714 0.515 1.00 92.00 106 ALA A CA 1
ATOM 796 C C . ALA A 1 106 ? -14.898 -5.421 1.797 1.00 92.00 106 ALA A C 1
ATOM 798 O O . ALA A 1 106 ? -15.581 -6.304 2.305 1.00 92.00 106 ALA A O 1
ATOM 799 N N . ARG A 1 107 ? -13.732 -5.032 2.325 1.00 94.75 107 ARG A N 1
ATOM 800 C CA . ARG A 1 107 ? -13.119 -5.573 3.549 1.00 94.75 107 ARG A CA 1
ATOM 801 C C . ARG A 1 107 ? -13.290 -4.654 4.762 1.00 94.75 107 ARG A C 1
ATOM 803 O O . ARG A 1 107 ? -12.606 -4.840 5.759 1.00 94.75 107 ARG A O 1
ATOM 810 N N . GLY A 1 108 ? -14.166 -3.651 4.668 1.00 94.19 108 GLY A N 1
ATOM 811 C CA . GLY A 1 108 ? -14.490 -2.735 5.767 1.00 94.19 108 GLY A CA 1
ATOM 812 C C . GLY A 1 108 ? -13.498 -1.584 5.967 1.00 94.19 108 GLY A C 1
ATOM 813 O O . GLY A 1 108 ? -13.621 -0.818 6.922 1.00 94.19 108 GLY A O 1
ATOM 814 N N . PHE A 1 109 ? -12.556 -1.391 5.039 1.00 95.25 109 PHE A N 1
ATOM 815 C CA . PHE A 1 109 ? -11.733 -0.184 5.008 1.00 95.25 109 PHE A CA 1
ATOM 816 C C . PHE A 1 109 ? -12.487 0.998 4.384 1.00 95.25 109 PHE A C 1
ATOM 818 O O . PHE A 1 109 ? -13.375 0.854 3.542 1.00 95.25 109 PHE A O 1
ATOM 825 N N . ARG A 1 110 ? -12.066 2.207 4.746 1.00 92.81 110 ARG A N 1
ATOM 826 C CA . ARG A 1 110 ? -12.560 3.484 4.232 1.00 92.81 110 ARG A CA 1
ATOM 827 C C . ARG A 1 110 ? -11.430 4.213 3.497 1.00 92.81 110 ARG A C 1
ATOM 829 O O . ARG A 1 110 ? -10.654 4.933 4.132 1.00 92.81 110 ARG A O 1
ATOM 836 N N . PRO A 1 111 ? -11.304 4.046 2.164 1.00 91.25 111 PRO A N 1
ATOM 837 C CA . PRO A 1 111 ? -10.289 4.743 1.380 1.00 91.25 111 PRO A CA 1
ATOM 838 C C . PRO A 1 111 ? -10.389 6.266 1.543 1.00 91.25 111 PRO A C 1
ATOM 840 O O . PRO A 1 111 ? -11.362 6.903 1.138 1.00 91.25 111 PRO A O 1
ATOM 843 N N . LEU A 1 112 ? -9.366 6.850 2.156 1.00 90.25 112 LEU A N 1
ATOM 844 C CA . LEU A 1 112 ? -9.282 8.258 2.529 1.00 90.25 112 LEU A CA 1
ATOM 845 C C . LEU A 1 112 ? -8.549 9.083 1.470 1.00 90.25 112 LEU A C 1
ATOM 847 O O . LEU A 1 112 ? -8.971 10.196 1.131 1.00 90.25 112 LEU A O 1
ATOM 851 N N . ALA A 1 113 ? -7.433 8.541 0.996 1.00 90.81 113 ALA A N 1
ATOM 852 C CA . ALA A 1 113 ? -6.534 9.136 0.025 1.00 90.81 113 ALA A CA 1
ATOM 853 C C . ALA A 1 113 ? -5.879 8.019 -0.792 1.00 90.81 113 ALA A C 1
ATOM 855 O O . ALA A 1 113 ? -5.791 6.876 -0.341 1.00 90.81 113 ALA A O 1
ATOM 856 N N . ALA A 1 114 ? -5.422 8.347 -1.996 1.00 91.50 114 ALA A N 1
ATOM 857 C CA . ALA A 1 114 ? -4.796 7.376 -2.872 1.00 91.50 114 ALA A CA 1
ATOM 858 C C . ALA A 1 114 ? -3.665 8.017 -3.684 1.00 91.50 114 ALA A C 1
ATOM 860 O O . ALA A 1 114 ? -3.724 9.205 -4.010 1.00 91.50 114 ALA A O 1
ATOM 861 N N . GLY A 1 115 ? -2.632 7.238 -3.993 1.00 89.31 115 GLY A N 1
ATOM 862 C CA . GLY A 1 115 ? -1.431 7.702 -4.677 1.00 89.31 115 GLY A CA 1
ATOM 863 C C . GLY A 1 115 ? -0.905 6.702 -5.696 1.00 89.31 115 GLY A C 1
ATOM 864 O O . GLY A 1 115 ? -0.990 5.490 -5.519 1.00 89.31 115 GLY A O 1
ATOM 865 N N . ALA A 1 116 ? -0.330 7.240 -6.763 1.00 90.38 116 ALA A N 1
ATOM 866 C CA . ALA A 1 116 ? 0.259 6.497 -7.862 1.00 90.38 116 ALA A CA 1
ATOM 867 C C . ALA A 1 116 ? 1.744 6.855 -7.978 1.00 90.38 116 ALA A C 1
ATOM 869 O O . ALA A 1 116 ? 2.079 8.006 -8.269 1.00 90.38 116 ALA A O 1
ATOM 870 N N . PHE A 1 117 ? 2.636 5.882 -7.788 1.00 88.62 117 PHE A N 1
ATOM 871 C CA . PHE A 1 117 ? 4.076 6.140 -7.723 1.00 88.62 117 PHE A CA 1
ATOM 872 C C . PHE A 1 117 ? 4.885 5.294 -8.701 1.00 88.62 117 PHE A C 1
ATOM 874 O O . PHE A 1 117 ? 4.621 4.113 -8.901 1.00 88.62 117 PHE A O 1
ATOM 881 N N . VAL A 1 118 ? 5.897 5.910 -9.310 1.00 86.00 118 VAL A N 1
ATOM 882 C CA . VAL A 1 118 ? 6.756 5.256 -10.301 1.00 86.00 118 VAL A CA 1
ATOM 883 C C . VAL A 1 118 ? 7.920 4.564 -9.599 1.00 86.00 118 VAL A C 1
ATOM 885 O O . VAL A 1 118 ? 8.697 5.220 -8.920 1.00 86.00 118 VAL A O 1
ATOM 888 N N . ALA A 1 119 ? 8.107 3.272 -9.831 1.00 80.00 119 ALA A N 1
ATOM 889 C CA . ALA A 1 119 ? 9.294 2.522 -9.422 1.00 80.00 119 ALA A CA 1
ATOM 890 C C . ALA A 1 119 ? 10.009 1.935 -10.658 1.00 80.00 119 ALA A C 1
ATOM 892 O O . ALA A 1 119 ? 9.449 1.980 -11.757 1.00 80.00 119 ALA A O 1
ATOM 893 N N . PRO A 1 120 ? 11.232 1.390 -10.525 1.00 74.25 120 PRO A N 1
ATOM 894 C CA . PRO A 1 120 ? 11.932 0.757 -11.634 1.00 74.25 120 PRO A CA 1
ATOM 895 C C . PRO A 1 120 ? 11.112 -0.408 -12.192 1.00 74.25 120 PRO A C 1
ATOM 897 O O . PRO A 1 120 ? 10.472 -1.151 -11.442 1.00 74.25 120 PRO A O 1
ATOM 900 N N . HIS A 1 121 ? 11.115 -0.577 -13.513 1.00 67.88 121 HIS A N 1
ATOM 901 C CA . HIS A 1 121 ? 10.350 -1.647 -14.149 1.00 67.88 121 HIS A CA 1
ATOM 902 C C . HIS A 1 121 ? 10.987 -3.018 -13.886 1.00 67.88 121 HIS A C 1
ATOM 904 O O . HIS A 1 121 ? 12.183 -3.204 -14.108 1.00 67.88 121 HIS A O 1
ATOM 910 N N . THR A 1 122 ? 10.179 -4.014 -13.515 1.00 62.19 122 THR A N 1
ATOM 911 C CA . THR A 1 122 ? 10.667 -5.370 -13.199 1.00 62.19 122 THR A CA 1
ATOM 912 C C . THR A 1 122 ? 11.345 -6.062 -14.390 1.00 62.19 122 THR A C 1
ATOM 914 O O . THR A 1 122 ? 12.302 -6.798 -14.190 1.00 62.19 122 THR A O 1
ATOM 917 N N . PHE A 1 123 ? 10.917 -5.793 -15.633 1.00 60.47 123 PHE A N 1
ATOM 918 C CA . PHE A 1 123 ? 11.543 -6.384 -16.833 1.00 60.47 123 PHE A CA 1
ATOM 919 C C . PHE A 1 123 ? 12.775 -5.622 -17.350 1.00 60.47 123 PHE A C 1
ATOM 921 O O . PHE A 1 123 ? 13.516 -6.147 -18.173 1.00 60.47 123 PHE A O 1
ATOM 928 N N . SER A 1 124 ? 12.984 -4.368 -16.938 1.00 62.06 124 SER A N 1
ATOM 929 C CA . SER A 1 124 ? 14.139 -3.584 -17.387 1.00 62.06 124 SER A CA 1
ATOM 930 C C . SER A 1 124 ? 14.476 -2.507 -16.370 1.00 62.06 124 SER A C 1
ATOM 932 O O . SER A 1 124 ? 13.801 -1.481 -16.292 1.00 62.06 124 SER A O 1
ATOM 934 N N . ALA A 1 125 ? 15.589 -2.700 -15.662 1.00 60.75 125 ALA A N 1
ATOM 935 C CA . ALA A 1 125 ? 16.122 -1.728 -14.709 1.00 60.75 125 ALA A CA 1
ATOM 936 C C . ALA A 1 125 ? 16.493 -0.377 -15.356 1.00 60.75 125 ALA A C 1
ATOM 938 O O . ALA A 1 125 ? 16.710 0.603 -14.648 1.00 60.75 125 ALA A O 1
ATOM 939 N N . LYS A 1 126 ? 16.551 -0.301 -16.698 1.00 63.06 126 LYS A N 1
ATOM 940 C CA . LYS A 1 126 ? 16.766 0.954 -17.437 1.00 63.06 126 LYS A CA 1
ATOM 941 C C . LYS A 1 126 ? 15.534 1.861 -17.430 1.00 63.06 126 LYS A C 1
ATOM 943 O O . LYS A 1 126 ? 15.667 3.074 -17.568 1.00 63.06 126 LYS A O 1
ATOM 948 N N . VAL A 1 127 ? 14.340 1.295 -17.266 1.00 63.81 127 VAL A N 1
ATOM 949 C CA . VAL A 1 127 ? 13.085 2.048 -17.219 1.00 63.81 127 VAL A CA 1
ATOM 950 C C . VAL A 1 127 ? 12.809 2.473 -15.779 1.00 63.81 127 VAL A C 1
ATOM 952 O O . VAL A 1 127 ? 12.768 1.631 -14.884 1.00 63.81 127 VAL A O 1
ATOM 955 N N . ALA A 1 128 ? 12.611 3.781 -15.570 1.00 66.12 128 ALA A N 1
ATOM 956 C CA . ALA A 1 128 ? 12.470 4.389 -14.241 1.00 66.12 128 ALA A CA 1
ATOM 957 C C . ALA A 1 128 ? 13.644 4.069 -13.290 1.00 66.12 128 ALA A C 1
ATOM 959 O O . ALA A 1 128 ? 13.465 3.925 -12.081 1.00 66.12 128 ALA A O 1
ATOM 960 N N . MET A 1 129 ? 14.858 3.981 -13.846 1.00 75.12 129 MET A N 1
ATOM 961 C CA . MET A 1 129 ? 16.090 3.804 -13.077 1.00 75.12 129 MET A CA 1
ATOM 962 C C . MET A 1 129 ? 16.237 4.903 -12.013 1.00 75.12 129 MET A C 1
ATOM 964 O O . MET A 1 129 ? 15.937 6.069 -12.267 1.00 75.12 129 MET A O 1
ATOM 968 N N . GLY A 1 130 ? 16.707 4.528 -10.821 1.00 78.75 130 GLY A N 1
ATOM 969 C CA . GLY A 1 130 ? 16.950 5.469 -9.721 1.00 78.75 130 GLY A CA 1
ATOM 970 C C . GLY A 1 130 ? 15.687 5.969 -9.014 1.00 78.75 130 GLY A C 1
ATOM 971 O O . GLY A 1 130 ? 15.772 6.890 -8.206 1.00 78.75 130 GLY A O 1
ATOM 972 N N . ARG A 1 131 ? 14.518 5.391 -9.312 1.00 83.38 131 ARG A N 1
ATOM 973 C CA . ARG A 1 131 ? 13.267 5.625 -8.578 1.00 83.38 131 ARG A CA 1
ATOM 974 C C . ARG A 1 131 ? 13.108 4.549 -7.480 1.00 83.38 131 ARG A C 1
ATOM 976 O O . ARG A 1 131 ? 13.575 3.431 -7.695 1.00 83.38 131 ARG A O 1
ATOM 983 N N . PRO A 1 132 ? 12.456 4.818 -6.335 1.00 86.50 132 PRO A N 1
ATOM 984 C CA . PRO A 1 132 ? 12.080 6.143 -5.845 1.00 86.50 132 PRO A CA 1
ATOM 985 C C . PRO A 1 132 ? 13.302 7.047 -5.642 1.00 86.50 132 PRO A C 1
ATOM 987 O O . PRO A 1 132 ? 14.291 6.633 -5.042 1.00 86.50 132 PRO A O 1
ATOM 990 N N . ASN A 1 133 ? 13.214 8.289 -6.115 1.00 88.50 133 ASN A N 1
ATOM 991 C CA . ASN A 1 133 ? 14.184 9.343 -5.827 1.00 88.50 133 ASN A CA 1
ATOM 992 C C . ASN A 1 133 ? 13.644 10.307 -4.755 1.00 88.50 133 ASN A C 1
ATOM 994 O O . ASN A 1 133 ? 12.497 10.198 -4.320 1.00 88.50 133 ASN A O 1
ATOM 998 N N . ALA A 1 134 ? 14.452 11.288 -4.347 1.00 90.38 134 ALA A N 1
ATOM 999 C CA . ALA A 1 134 ? 14.069 12.258 -3.318 1.00 90.38 134 ALA A CA 1
ATOM 1000 C C . ALA A 1 134 ? 12.759 13.012 -3.633 1.00 90.38 134 ALA A C 1
ATOM 1002 O O . ALA A 1 134 ? 11.953 13.238 -2.733 1.00 90.38 134 ALA A O 1
ATOM 1003 N N . GLY A 1 135 ? 12.513 13.357 -4.901 1.00 90.25 135 GLY A N 1
ATOM 1004 C CA . GLY A 1 135 ? 11.275 14.019 -5.320 1.00 90.25 135 GLY A CA 1
ATOM 1005 C C . GLY A 1 135 ? 10.049 13.118 -5.177 1.00 90.25 135 GLY A C 1
ATOM 1006 O O . GLY A 1 135 ? 8.989 13.573 -4.751 1.00 90.25 135 GLY A O 1
ATOM 1007 N N . ASP A 1 136 ? 10.193 11.824 -5.459 1.00 91.25 136 ASP A N 1
ATOM 1008 C CA . ASP A 1 136 ? 9.100 10.872 -5.268 1.00 91.25 136 ASP A CA 1
ATOM 1009 C C . ASP A 1 136 ? 8.772 10.643 -3.803 1.00 91.25 136 ASP A C 1
ATOM 1011 O O . ASP A 1 136 ? 7.603 10.551 -3.434 1.00 91.25 136 ASP A O 1
ATOM 1015 N N . LEU A 1 137 ? 9.807 10.545 -2.971 1.00 93.00 137 LEU A N 1
ATOM 1016 C CA . LEU A 1 137 ? 9.646 10.384 -1.533 1.00 93.00 137 LEU A CA 1
ATOM 1017 C C . LEU A 1 137 ? 9.023 11.635 -0.914 1.00 93.00 137 LEU A C 1
ATOM 1019 O O . LEU A 1 137 ? 8.170 11.513 -0.040 1.00 93.00 137 LEU A O 1
ATOM 1023 N N . ALA A 1 138 ? 9.364 12.826 -1.413 1.00 93.00 138 ALA A N 1
ATOM 1024 C CA . ALA A 1 138 ? 8.707 14.065 -1.013 1.00 93.00 138 ALA A CA 1
ATOM 1025 C C . ALA A 1 138 ? 7.216 14.074 -1.394 1.00 93.00 138 ALA A C 1
ATOM 1027 O O . ALA A 1 138 ? 6.379 14.454 -0.575 1.00 93.00 138 ALA A O 1
ATOM 1028 N N . ALA A 1 139 ? 6.861 13.605 -2.596 1.00 91.69 139 ALA A N 1
ATOM 1029 C CA . ALA A 1 139 ? 5.464 13.475 -3.015 1.00 91.69 139 ALA A CA 1
ATOM 1030 C C . ALA A 1 139 ? 4.693 12.440 -2.172 1.00 91.69 139 ALA A C 1
ATOM 1032 O O . ALA A 1 139 ? 3.536 12.664 -1.818 1.00 91.69 139 ALA A O 1
ATOM 1033 N N . ALA A 1 140 ? 5.337 11.330 -1.809 1.00 93.94 140 ALA A N 1
ATOM 1034 C CA . ALA A 1 140 ? 4.776 10.328 -0.908 1.00 93.94 140 ALA A CA 1
ATOM 1035 C C . ALA A 1 140 ? 4.555 10.894 0.506 1.00 93.94 140 ALA A C 1
ATOM 1037 O O . ALA A 1 140 ? 3.467 10.772 1.065 1.00 93.94 140 ALA A O 1
ATOM 1038 N N . ALA A 1 141 ? 5.536 11.605 1.059 1.00 95.06 141 ALA A N 1
ATOM 1039 C CA . ALA A 1 141 ? 5.398 12.258 2.357 1.00 95.06 141 ALA A CA 1
ATOM 1040 C C . ALA A 1 141 ? 4.313 13.354 2.353 1.00 95.06 141 ALA A C 1
ATOM 1042 O O . ALA A 1 141 ? 3.588 13.521 3.330 1.00 95.06 141 ALA A O 1
ATOM 1043 N N . GLU A 1 142 ? 4.169 14.103 1.258 1.00 95.38 142 GLU A N 1
ATOM 1044 C CA . GLU A 1 142 ? 3.075 15.067 1.079 1.00 95.38 142 GLU A CA 1
ATOM 1045 C C . GLU A 1 142 ? 1.702 14.381 1.080 1.00 95.38 142 GLU A C 1
ATOM 1047 O O . GLU A 1 142 ? 0.781 14.866 1.735 1.00 95.38 142 GLU A O 1
ATOM 1052 N N . LEU A 1 143 ? 1.560 13.234 0.406 1.00 93.75 143 LEU A N 1
ATOM 1053 C CA . LEU A 1 143 ? 0.327 12.444 0.452 1.00 93.75 143 LEU A CA 1
ATOM 1054 C C . LEU A 1 143 ? -0.014 12.021 1.888 1.00 93.75 143 LEU A C 1
ATOM 1056 O O . LEU A 1 143 ? -1.165 12.159 2.300 1.00 93.75 143 LEU A O 1
ATOM 1060 N N . GLY A 1 144 ? 0.979 11.552 2.651 1.00 94.38 144 GLY A N 1
ATOM 1061 C CA . GLY A 1 144 ? 0.807 11.189 4.061 1.00 94.38 144 GLY A CA 1
ATOM 1062 C C . GLY A 1 144 ? 0.357 12.371 4.922 1.00 94.38 144 GLY A C 1
ATOM 1063 O O . GLY A 1 144 ? -0.633 12.259 5.643 1.00 94.38 144 GLY A O 1
ATOM 1064 N N . ARG A 1 145 ? 0.994 13.541 4.773 1.00 94.62 145 ARG A N 1
ATOM 1065 C CA . ARG A 1 145 ? 0.598 14.766 5.494 1.00 94.62 145 ARG A CA 1
ATOM 1066 C C . ARG A 1 145 ? -0.835 15.189 5.178 1.00 94.62 145 ARG A C 1
ATOM 1068 O O . ARG A 1 145 ? -1.615 15.422 6.095 1.00 94.62 145 ARG A O 1
ATOM 1075 N N . ARG A 1 146 ? -1.227 15.191 3.902 1.00 92.06 146 ARG A N 1
ATOM 1076 C CA . ARG A 1 146 ? -2.611 15.507 3.501 1.00 92.06 146 ARG A CA 1
ATOM 1077 C C . ARG A 1 146 ? -3.623 14.495 4.024 1.00 92.06 146 ARG A C 1
ATOM 1079 O O . ARG A 1 146 ? -4.740 14.868 4.376 1.00 92.06 146 ARG A O 1
ATOM 1086 N N . ALA A 1 147 ? -3.258 13.215 4.069 1.00 92.00 147 ALA A N 1
ATOM 1087 C CA . ALA A 1 147 ? -4.098 12.191 4.676 1.00 92.00 147 ALA A CA 1
ATOM 1088 C C . ALA A 1 147 ? -4.271 12.447 6.183 1.00 92.00 147 ALA A C 1
ATOM 1090 O O . ALA A 1 147 ? -5.394 12.396 6.680 1.00 92.00 147 ALA A O 1
ATOM 1091 N N . ALA A 1 148 ? -3.197 12.800 6.892 1.00 91.69 148 ALA A N 1
ATOM 1092 C CA . ALA A 1 148 ? -3.245 13.155 8.308 1.00 91.69 148 ALA A CA 1
ATOM 1093 C C . ALA A 1 148 ? -4.120 14.393 8.582 1.00 91.69 148 ALA A C 1
ATOM 1095 O O . ALA A 1 148 ? -4.940 14.373 9.497 1.00 91.69 148 ALA A O 1
ATOM 1096 N N . GLU A 1 149 ? -4.009 15.437 7.759 1.00 90.44 149 GLU A N 1
ATOM 1097 C CA . GLU A 1 149 ? -4.872 16.626 7.830 1.00 90.44 149 GLU A CA 1
ATOM 1098 C C . GLU A 1 149 ? -6.345 16.281 7.584 1.00 90.44 149 GLU A C 1
ATOM 1100 O O . GLU A 1 149 ? -7.239 16.779 8.265 1.00 90.44 149 GLU A O 1
ATOM 1105 N N . LYS A 1 150 ? -6.624 15.389 6.628 1.00 87.62 150 LYS A N 1
ATOM 1106 C CA . LYS A 1 150 ? -7.996 14.953 6.362 1.00 87.62 150 LYS A CA 1
ATOM 1107 C C . LYS A 1 150 ? -8.575 14.175 7.545 1.00 87.62 150 LYS A C 1
ATOM 1109 O O . LYS A 1 150 ? -9.755 14.335 7.822 1.00 87.62 150 LYS A O 1
ATOM 1114 N N . LEU A 1 151 ? -7.758 13.380 8.242 1.00 86.31 151 LEU A N 1
ATOM 1115 C CA . LEU A 1 151 ? -8.157 12.625 9.438 1.00 86.31 151 LEU A CA 1
ATOM 1116 C C . LEU A 1 151 ? -8.442 13.501 10.659 1.00 86.31 151 LEU A C 1
ATOM 1118 O O . LEU A 1 151 ? -9.241 13.099 11.501 1.00 86.31 151 LEU A O 1
ATOM 1122 N N . SER A 1 152 ? -7.779 14.653 10.790 1.00 83.19 152 SER A N 1
ATOM 1123 C CA . SER A 1 152 ? -8.000 15.566 11.919 1.00 83.19 152 SER A CA 1
ATOM 1124 C C . SER A 1 152 ? -9.257 16.427 11.758 1.00 83.19 152 SER A C 1
ATOM 1126 O O . SER A 1 152 ? -9.772 16.948 12.746 1.00 83.19 152 SER A O 1
ATOM 1128 N N . GLY A 1 153 ? -9.770 16.562 10.532 1.00 77.69 153 GLY A N 1
ATOM 1129 C CA . GLY A 1 153 ? -11.033 17.234 10.237 1.00 77.69 153 GLY A CA 1
ATOM 1130 C C . GLY A 1 153 ? -12.257 16.303 10.269 1.00 77.69 153 GLY A C 1
ATOM 1131 O O . GLY A 1 153 ? -12.127 15.083 10.372 1.00 77.69 153 GLY A O 1
ATOM 1132 N N . PRO A 1 154 ? -13.480 16.852 10.135 1.00 67.62 154 PRO A N 1
ATOM 1133 C CA . PRO A 1 154 ? -14.684 16.048 9.951 1.00 67.62 154 PRO A CA 1
ATOM 1134 C C . PRO A 1 154 ? -14.595 15.263 8.636 1.00 67.62 154 PRO A C 1
ATOM 1136 O O . PRO A 1 154 ? -14.773 15.807 7.541 1.00 67.62 154 PRO A O 1
ATOM 1139 N N . VAL A 1 155 ? -14.317 13.961 8.733 1.00 62.66 155 VAL A N 1
ATOM 1140 C CA . VAL A 1 155 ? -14.220 13.095 7.559 1.00 62.66 155 VAL A CA 1
ATOM 1141 C C . VAL A 1 155 ? -15.621 12.758 7.066 1.00 62.66 155 VAL A C 1
ATOM 1143 O O . VAL A 1 155 ? -16.314 11.906 7.618 1.00 62.66 155 VAL A O 1
ATOM 1146 N N . ARG A 1 156 ? -16.048 13.402 5.977 1.00 61.97 156 ARG A N 1
ATOM 1147 C CA . ARG A 1 156 ? -17.231 12.947 5.247 1.00 61.97 156 ARG A CA 1
ATOM 1148 C C . ARG A 1 156 ? -16.837 11.829 4.294 1.00 61.97 156 ARG A C 1
ATOM 1150 O O . ARG A 1 156 ? -16.346 12.087 3.193 1.00 61.97 156 ARG A O 1
ATOM 1157 N N . TRP A 1 157 ? -17.094 10.595 4.707 1.00 60.72 157 TRP A N 1
ATOM 1158 C CA . TRP A 1 157 ? -16.929 9.435 3.844 1.00 60.72 157 TRP A CA 1
ATOM 1159 C C . TRP A 1 157 ? -17.915 9.508 2.682 1.00 60.72 157 TRP A C 1
ATOM 1161 O O . TRP A 1 157 ? -19.128 9.629 2.858 1.00 60.72 157 TRP A O 1
ATOM 1171 N N . ARG A 1 158 ? -17.374 9.467 1.470 1.00 57.00 158 ARG A N 1
ATOM 1172 C CA . ARG A 1 158 ? -18.133 9.239 0.245 1.00 57.00 158 ARG A CA 1
ATOM 1173 C C . ARG A 1 158 ? -17.551 7.986 -0.396 1.00 57.00 158 ARG A C 1
ATOM 1175 O O . ARG A 1 158 ? -16.329 7.849 -0.360 1.00 57.00 158 ARG A O 1
ATOM 1182 N N . PRO A 1 159 ? -18.373 7.104 -0.985 1.00 50.12 159 PRO A N 1
ATOM 1183 C CA . PRO A 1 159 ? -17.857 6.051 -1.845 1.00 50.12 159 PRO A CA 1
ATOM 1184 C C . PRO A 1 159 ? -16.943 6.698 -2.887 1.00 50.12 159 PRO A C 1
ATOM 1186 O O . PRO A 1 159 ? -17.377 7.568 -3.650 1.00 50.12 159 PRO A O 1
ATOM 1189 N N . SER A 1 160 ? -15.658 6.357 -2.843 1.00 49.75 160 SER A N 1
ATOM 1190 C CA . SER A 1 160 ? -14.677 6.883 -3.781 1.00 49.75 160 SER A CA 1
ATOM 1191 C C . SER A 1 160 ? -14.952 6.258 -5.142 1.00 49.75 160 SER A C 1
ATOM 1193 O O . SER A 1 160 ? -14.498 5.157 -5.420 1.00 49.75 160 SER A O 1
ATOM 1195 N N . ILE A 1 161 ? -15.673 6.969 -6.011 1.00 51.16 161 ILE A N 1
ATOM 1196 C CA . ILE A 1 161 ? -15.564 6.735 -7.453 1.00 51.16 161 ILE A CA 1
ATOM 1197 C C . ILE A 1 161 ? -14.202 7.309 -7.838 1.00 51.16 161 ILE A C 1
ATOM 1199 O O . ILE A 1 161 ? -14.090 8.486 -8.188 1.00 51.16 161 ILE A O 1
ATOM 1203 N N . LEU A 1 162 ? -13.137 6.520 -7.674 1.00 53.38 162 LEU A N 1
ATOM 1204 C CA . LEU A 1 162 ? -11.860 6.889 -8.267 1.00 53.38 162 LEU A CA 1
ATOM 1205 C C . LEU A 1 162 ? -12.064 6.894 -9.788 1.00 53.38 162 LEU A C 1
ATOM 1207 O O . LEU A 1 162 ? -12.612 5.925 -10.324 1.00 53.38 162 LEU A O 1
ATOM 1211 N N . PRO A 1 163 ? -11.698 7.980 -10.492 1.00 45.38 163 PRO A N 1
ATOM 1212 C CA . PRO A 1 163 ? -11.817 8.003 -11.938 1.00 45.38 163 PRO A CA 1
ATOM 1213 C C . PRO A 1 163 ? -10.960 6.868 -12.494 1.00 45.38 163 PRO A C 1
ATOM 1215 O O . PRO A 1 163 ? -9.749 6.841 -12.277 1.00 45.38 163 PRO A O 1
ATOM 1218 N N . ARG A 1 164 ? -11.593 5.927 -13.200 1.00 50.31 164 ARG A N 1
ATOM 1219 C CA . ARG A 1 164 ? -10.877 4.948 -14.019 1.00 50.31 164 ARG A CA 1
ATOM 1220 C C . ARG A 1 164 ? -10.082 5.743 -15.052 1.00 50.31 164 ARG A C 1
ATOM 1222 O O . ARG A 1 164 ? -10.703 6.504 -15.804 1.00 50.31 164 ARG A O 1
ATOM 1229 N N . PRO A 1 165 ? -8.740 5.696 -15.054 1.00 43.75 165 PRO A N 1
ATOM 1230 C CA . PRO A 1 165 ? -7.971 6.525 -15.961 1.00 43.75 165 PRO A CA 1
ATOM 1231 C C . PRO A 1 165 ? -8.296 6.115 -17.397 1.00 43.75 165 PRO A C 1
ATOM 1233 O O . PRO A 1 165 ? -8.021 5.002 -17.836 1.00 43.75 165 PRO A O 1
ATOM 1236 N N . VAL A 1 166 ? -8.893 7.038 -18.147 1.00 40.59 166 VAL A N 1
ATOM 1237 C CA . VAL A 1 166 ? -9.057 6.885 -19.591 1.00 40.59 166 VAL A CA 1
ATOM 1238 C C . VAL A 1 166 ? -7.665 7.021 -20.206 1.00 40.59 166 VAL A C 1
ATOM 1240 O O . VAL A 1 166 ? -6.998 8.029 -19.975 1.00 40.59 166 VAL A O 1
ATOM 1243 N N . ARG A 1 167 ? -7.225 5.984 -20.935 1.00 36.31 167 ARG A N 1
ATOM 1244 C CA . ARG A 1 167 ? -5.953 5.876 -21.683 1.00 36.31 167 ARG A CA 1
ATOM 1245 C C . ARG A 1 167 ? -5.221 7.221 -21.882 1.00 36.31 167 ARG A C 1
ATOM 1247 O O . ARG A 1 167 ? -5.598 7.977 -22.779 1.00 36.31 167 ARG A O 1
ATOM 1254 N N . PRO A 1 168 ? -4.134 7.508 -21.147 1.00 35.69 168 PRO A N 1
ATOM 1255 C CA . PRO A 1 168 ? -3.269 8.631 -21.457 1.00 35.69 168 PRO A CA 1
ATOM 1256 C C . PRO A 1 168 ? -2.305 8.236 -22.576 1.00 35.69 168 PRO A C 1
ATOM 1258 O O . PRO A 1 168 ? -1.598 7.228 -22.499 1.00 35.69 168 PRO A O 1
ATOM 1261 N N . THR A 1 169 ? -2.249 9.050 -23.625 1.00 32.78 169 THR A N 1
ATOM 1262 C CA . THR A 1 169 ? -1.173 8.999 -24.614 1.00 32.78 169 THR A CA 1
ATOM 1263 C C . THR A 1 169 ? 0.177 9.206 -23.926 1.00 32.78 169 THR A C 1
ATOM 1265 O O . THR A 1 169 ? 0.347 10.123 -23.128 1.00 32.78 169 THR A O 1
ATOM 1268 N N . VAL A 1 170 ? 1.115 8.314 -24.239 1.00 35.75 170 VAL A N 1
ATOM 1269 C CA . VAL A 1 170 ? 2.487 8.189 -23.727 1.00 35.75 170 VAL A CA 1
ATOM 1270 C C . VAL A 1 170 ? 3.158 9.540 -23.427 1.00 35.75 170 VAL A C 1
ATOM 1272 O O . VAL A 1 170 ? 3.616 10.203 -24.353 1.00 35.75 170 VAL A O 1
ATOM 1275 N N . ARG A 1 171 ? 3.240 9.899 -22.132 1.00 42.94 171 ARG A N 1
ATOM 1276 C CA . ARG A 1 171 ? 4.265 10.721 -21.434 1.00 42.94 171 ARG A CA 1
ATOM 1277 C C . ARG A 1 171 ? 3.623 11.533 -20.303 1.00 42.94 171 ARG A C 1
ATOM 1279 O O . ARG A 1 171 ? 3.094 12.602 -20.573 1.00 42.94 171 ARG A O 1
ATOM 1286 N N . SER A 1 172 ? 3.777 11.129 -19.040 1.00 40.84 172 SER A N 1
ATOM 1287 C CA . SER A 1 172 ? 3.785 12.102 -17.931 1.00 40.84 172 SER A CA 1
ATOM 1288 C C . SER A 1 172 ? 4.177 11.497 -16.587 1.00 40.84 172 SER A C 1
ATOM 1290 O O . SER A 1 172 ? 3.928 10.329 -16.310 1.00 40.84 172 SER A O 1
ATOM 1292 N N . ALA A 1 173 ? 4.793 12.359 -15.781 1.00 42.62 173 ALA A N 1
ATOM 1293 C CA . ALA A 1 173 ? 5.247 12.178 -14.412 1.00 42.62 173 ALA A CA 1
ATOM 1294 C C . ALA A 1 173 ? 4.153 11.744 -13.414 1.00 42.62 173 ALA A C 1
ATOM 1296 O O . ALA A 1 173 ? 2.959 11.788 -13.704 1.00 42.62 173 ALA A O 1
ATOM 1297 N N . SER A 1 174 ? 4.611 11.372 -12.213 1.00 33.78 174 SER A N 1
ATOM 1298 C CA . SER A 1 174 ? 3.826 11.083 -11.009 1.00 33.78 174 SER A CA 1
ATOM 1299 C C . SER A 1 174 ? 2.680 12.089 -10.824 1.00 33.78 174 SER A C 1
ATOM 1301 O O . SER A 1 174 ? 2.919 13.296 -10.833 1.00 33.78 174 SER A O 1
ATOM 1303 N N . ALA A 1 175 ? 1.453 11.604 -10.624 1.00 45.34 175 ALA A N 1
ATOM 1304 C CA . ALA A 1 175 ? 0.272 12.438 -10.407 1.00 45.34 175 ALA A CA 1
ATOM 1305 C C . ALA A 1 175 ? -0.445 12.019 -9.115 1.00 45.34 175 ALA A C 1
ATOM 1307 O O . ALA A 1 175 ? -0.698 10.834 -8.896 1.00 45.34 175 ALA A O 1
ATOM 1308 N N . ALA A 1 176 ? -0.779 12.999 -8.274 1.00 32.91 176 ALA A N 1
A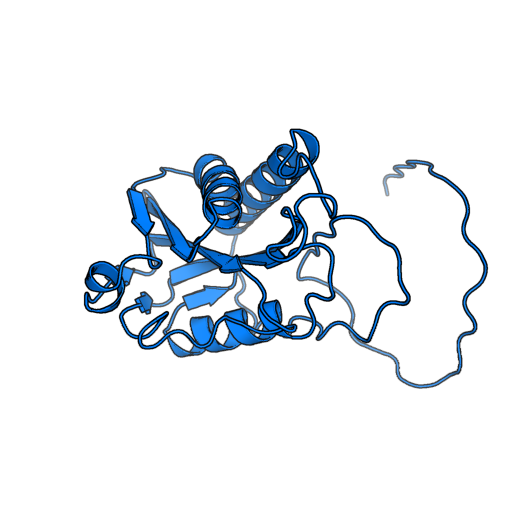TOM 1309 C CA . ALA A 1 176 ? -1.594 12.837 -7.073 1.00 32.91 176 ALA A CA 1
ATOM 1310 C C . ALA A 1 176 ? -2.891 13.638 -7.244 1.00 32.91 176 ALA A C 1
ATOM 1312 O O . ALA A 1 176 ? -2.846 14.809 -7.625 1.00 32.91 176 ALA A O 1
ATOM 1313 N N . TRP A 1 177 ? -4.038 13.018 -6.965 1.00 35.44 177 TRP A N 1
ATOM 1314 C CA . TRP A 1 177 ? -5.358 13.625 -7.156 1.00 35.44 177 TRP A CA 1
ATOM 1315 C C . TRP A 1 177 ? -6.054 13.847 -5.805 1.00 35.44 177 TRP A C 1
ATOM 1317 O O . TRP A 1 177 ? -6.179 12.894 -5.033 1.00 35.44 177 TRP A O 1
ATOM 1327 N N . PRO A 1 178 ? -6.546 15.062 -5.493 1.00 31.47 178 PRO A N 1
A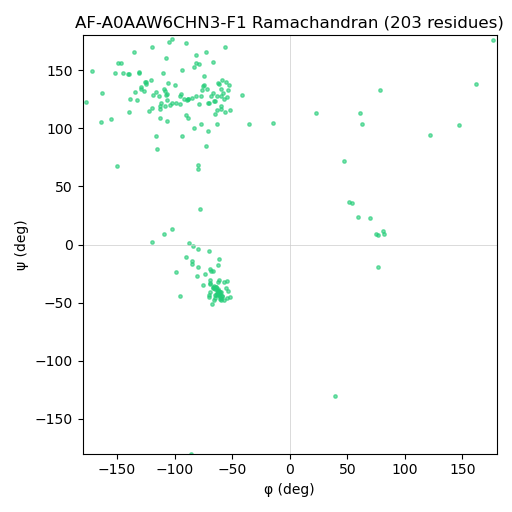TOM 1328 C CA . PRO A 1 178 ? -7.471 15.258 -4.384 1.00 31.47 178 PRO A CA 1
ATOM 1329 C C . PRO A 1 178 ? -8.878 14.770 -4.762 1.00 31.47 178 PRO A C 1
ATOM 1331 O O . PRO A 1 178 ? -9.409 15.097 -5.823 1.00 31.47 178 PRO A O 1
ATOM 1334 N N . VAL A 1 179 ? -9.508 14.005 -3.867 1.00 34.25 179 VAL A N 1
ATOM 1335 C CA . VAL A 1 179 ? -10.876 13.481 -4.029 1.00 34.25 179 VAL A CA 1
ATOM 1336 C C . VAL A 1 179 ? -11.897 14.573 -3.687 1.00 34.25 179 VAL A C 1
ATOM 1338 O O . VAL A 1 179 ? -12.577 14.508 -2.667 1.00 34.25 179 VAL A O 1
ATOM 1341 N N . SER A 1 180 ? -11.985 15.614 -4.516 1.00 37.28 180 SER A N 1
ATOM 1342 C CA . SER A 1 180 ? -13.131 16.530 -4.519 1.00 37.28 180 SER A CA 1
ATOM 1343 C C . SER A 1 180 ? -13.178 17.372 -5.797 1.00 37.28 180 SER A C 1
ATOM 1345 O O . SER A 1 180 ? -12.441 18.346 -5.920 1.00 37.28 180 SER A O 1
ATOM 1347 N N . GLY A 1 181 ? -14.108 17.031 -6.699 1.00 30.38 181 GLY A N 1
ATOM 1348 C CA . GLY A 1 181 ? -14.637 17.950 -7.714 1.00 30.38 181 GLY A CA 1
ATOM 1349 C C . GLY A 1 181 ? -14.464 17.514 -9.171 1.00 30.38 181 GLY A C 1
ATOM 1350 O O . GLY A 1 181 ? -13.458 17.834 -9.783 1.00 30.38 181 GLY A O 1
ATOM 1351 N N . LEU A 1 182 ? -15.480 16.863 -9.750 1.00 31.02 182 LEU A N 1
ATOM 1352 C CA . LEU A 1 182 ? -16.275 17.432 -10.851 1.00 31.02 182 LEU A CA 1
ATOM 1353 C C . LEU A 1 182 ? -17.407 16.470 -11.241 1.00 31.02 182 LEU A C 1
ATOM 1355 O O . LEU A 1 182 ? -17.176 15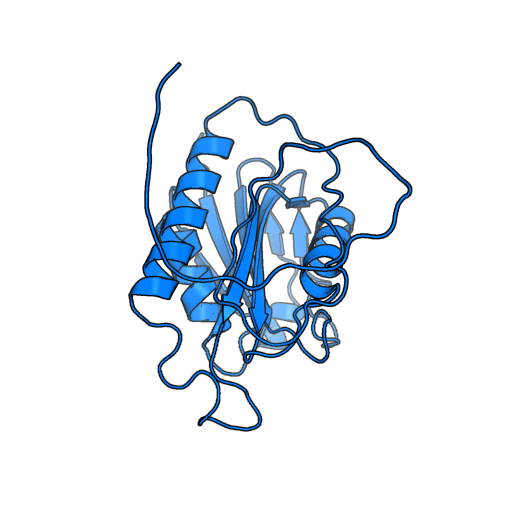.329 -11.628 1.00 31.02 182 LEU A O 1
ATOM 1359 N N . ALA A 1 183 ? -18.639 16.969 -11.176 1.00 30.69 183 ALA A N 1
ATOM 1360 C CA . ALA A 1 183 ? -19.788 16.396 -11.860 1.00 30.69 183 ALA A CA 1
ATOM 1361 C C . ALA A 1 183 ? -20.138 17.290 -13.062 1.00 30.69 183 ALA A C 1
ATOM 1363 O O . ALA A 1 183 ? -20.201 18.510 -12.901 1.00 30.69 183 ALA A O 1
ATOM 1364 N N . ARG A 1 184 ? -20.474 16.646 -14.197 1.00 29.70 184 ARG A N 1
ATOM 1365 C CA . ARG A 1 184 ? -20.914 17.180 -15.516 1.00 29.70 184 ARG A CA 1
ATOM 1366 C C . ARG A 1 184 ? -19.759 17.719 -16.389 1.00 29.70 184 ARG A C 1
ATOM 1368 O O . ARG A 1 184 ? -18.939 18.475 -15.899 1.00 29.70 184 ARG A O 1
ATOM 1375 N N . ARG A 1 185 ? -19.633 17.402 -17.685 1.00 28.36 185 ARG A N 1
ATOM 1376 C CA . ARG A 1 185 ? -20.637 17.115 -18.729 1.00 28.36 185 ARG A CA 1
ATOM 1377 C C . ARG A 1 185 ? -20.140 16.067 -19.740 1.00 28.36 185 ARG A C 1
ATOM 1379 O O . ARG A 1 185 ? -18.943 15.898 -19.936 1.00 28.36 185 ARG A O 1
ATOM 1386 N N . ALA A 1 186 ? -21.111 15.416 -20.373 1.00 30.00 186 ALA A N 1
ATOM 1387 C CA . ALA A 1 186 ? -20.995 14.644 -21.603 1.00 30.00 186 ALA A CA 1
ATOM 1388 C C . ALA A 1 186 ? -20.816 15.546 -22.842 1.00 30.00 186 ALA A C 1
ATOM 1390 O O . ALA A 1 186 ? -21.139 16.729 -22.770 1.00 30.00 186 ALA A O 1
ATOM 1391 N N . ALA A 1 187 ? -20.410 14.910 -23.950 1.00 33.62 187 ALA A N 1
ATOM 1392 C CA . ALA A 1 187 ? -20.499 15.358 -25.345 1.00 33.62 187 ALA A CA 1
ATOM 1393 C C . ALA A 1 187 ? -19.712 16.628 -25.725 1.00 33.62 187 ALA A C 1
ATOM 1395 O O . ALA A 1 187 ? -20.097 17.740 -25.392 1.00 33.62 187 ALA A O 1
ATOM 1396 N N . ASP A 1 188 ? -18.579 16.422 -26.404 1.00 30.25 188 ASP A N 1
ATOM 1397 C CA . ASP A 1 188 ? -18.213 17.025 -27.700 1.00 30.25 188 ASP A CA 1
ATOM 1398 C C . ASP A 1 188 ? -16.696 16.913 -27.914 1.00 30.25 188 ASP A C 1
ATOM 1400 O O . ASP A 1 188 ? -15.892 17.034 -26.988 1.00 30.25 188 ASP A O 1
ATOM 1404 N N . GLY A 1 189 ? -16.305 16.571 -29.143 1.00 39.69 189 GLY A N 1
ATOM 1405 C CA . GLY A 1 189 ? -14.942 16.194 -29.506 1.00 39.69 189 GLY A CA 1
ATOM 1406 C C . GLY A 1 189 ? -13.900 17.263 -29.171 1.00 39.69 189 GLY A C 1
ATOM 1407 O O . GLY A 1 189 ? -13.973 18.393 -29.646 1.00 39.69 189 GLY A O 1
ATOM 1408 N N . TRP A 1 190 ? -12.874 16.874 -28.414 1.00 25.62 190 TRP A N 1
ATOM 1409 C CA . TRP A 1 190 ? -11.725 17.722 -28.107 1.00 25.62 190 TRP A CA 1
ATOM 1410 C C . TRP A 1 190 ? -10.455 17.168 -28.767 1.00 25.62 190 TRP A C 1
ATOM 1412 O O . TRP A 1 190 ? -9.998 16.071 -28.442 1.00 25.62 190 TRP A O 1
ATOM 1422 N N . LYS A 1 191 ? -9.868 17.938 -29.693 1.00 27.45 191 LYS A N 1
ATOM 1423 C CA . LYS A 1 191 ? -8.494 17.742 -30.183 1.00 27.45 191 LYS A CA 1
ATOM 1424 C C . LYS A 1 191 ? -7.530 18.441 -29.220 1.00 27.45 191 LYS A C 1
ATOM 1426 O O . LYS A 1 191 ? -7.682 19.630 -28.959 1.00 27.45 191 LYS A O 1
ATOM 1431 N N . ALA A 1 192 ? -6.535 17.716 -28.714 1.00 27.20 192 ALA A N 1
ATOM 1432 C CA . ALA A 1 192 ? -5.527 18.265 -27.808 1.00 27.20 192 ALA A CA 1
ATOM 1433 C C . ALA A 1 192 ? -4.600 19.272 -28.528 1.00 27.20 192 ALA A C 1
ATOM 1435 O O . ALA A 1 192 ? -4.024 18.914 -29.558 1.00 27.20 192 ALA A O 1
ATOM 1436 N N . PRO A 1 193 ? -4.404 20.499 -28.006 1.00 28.03 193 PRO A N 1
ATOM 1437 C CA . PRO A 1 193 ? -3.339 21.384 -28.468 1.00 28.03 193 PRO A CA 1
ATOM 1438 C C . PRO A 1 193 ? -1.988 21.026 -27.809 1.00 28.03 193 PRO A C 1
ATOM 1440 O O . PRO A 1 193 ? -1.966 20.416 -26.734 1.00 28.03 193 PRO A O 1
ATOM 1443 N N . PRO A 1 194 ? -0.848 21.379 -28.436 1.00 29.03 194 PRO A N 1
ATOM 1444 C CA . PRO A 1 194 ? 0.476 21.003 -27.953 1.00 29.03 194 PRO A CA 1
ATOM 1445 C C . PRO A 1 194 ? 0.880 21.837 -26.729 1.00 29.03 194 PRO A C 1
ATOM 1447 O O . PRO A 1 194 ? 0.697 23.051 -26.695 1.00 29.03 194 PRO A O 1
ATOM 1450 N N . LEU A 1 195 ? 1.463 21.176 -25.727 1.00 28.45 195 LEU A N 1
ATOM 1451 C CA . LEU A 1 195 ? 2.054 21.826 -24.552 1.00 28.45 195 LEU A CA 1
ATOM 1452 C C . LEU A 1 195 ? 3.394 22.484 -24.909 1.00 28.45 195 LEU A C 1
ATOM 1454 O O . LEU A 1 195 ? 4.200 21.877 -25.622 1.00 28.45 195 LEU A O 1
ATOM 1458 N N . PRO A 1 196 ? 3.704 23.636 -24.288 1.00 31.42 196 PRO A N 1
ATOM 1459 C CA . PRO A 1 196 ? 4.968 23.685 -23.557 1.00 31.42 196 PRO A CA 1
ATOM 1460 C C . PRO A 1 196 ? 4.919 24.429 -22.206 1.00 31.42 196 PRO A C 1
ATOM 1462 O O . PRO A 1 196 ? 4.256 25.444 -22.041 1.00 31.42 196 PRO A O 1
ATOM 1465 N N . LEU A 1 197 ? 5.745 23.902 -21.292 1.00 25.73 197 LEU A N 1
ATOM 1466 C CA . LEU A 1 197 ? 6.523 24.562 -20.231 1.00 25.73 197 LEU A CA 1
ATOM 1467 C C . LEU A 1 197 ? 5.811 25.357 -19.115 1.00 25.73 197 LEU A C 1
ATOM 1469 O O . LEU A 1 197 ? 5.308 26.455 -19.295 1.00 25.73 197 LEU A O 1
ATOM 1473 N N . GLN A 1 198 ? 5.936 24.788 -17.908 1.00 29.64 198 GLN A N 1
ATOM 1474 C CA . GLN A 1 198 ? 6.199 25.434 -16.614 1.00 29.64 198 GLN A CA 1
ATOM 1475 C C . GLN A 1 198 ? 5.841 26.927 -16.477 1.00 29.64 198 GLN A C 1
ATOM 1477 O O . GLN A 1 198 ? 6.581 27.785 -16.950 1.00 29.64 198 GLN A O 1
ATOM 1482 N N . ARG A 1 199 ? 4.841 27.235 -15.637 1.00 23.47 199 ARG A N 1
ATOM 1483 C CA . ARG A 1 199 ? 4.941 28.325 -14.649 1.00 23.47 199 ARG A CA 1
ATOM 1484 C C . ARG A 1 199 ? 3.873 28.223 -13.559 1.00 23.47 199 ARG A C 1
ATOM 1486 O O . ARG A 1 199 ? 2.685 28.074 -13.813 1.00 23.47 199 ARG A O 1
ATOM 1493 N N . LEU A 1 200 ? 4.373 28.316 -12.334 1.00 26.27 200 LEU A N 1
ATOM 1494 C CA . LEU A 1 200 ? 3.680 28.503 -11.068 1.00 26.27 200 LEU A CA 1
ATOM 1495 C C . LEU A 1 200 ? 3.013 29.892 -11.051 1.00 26.27 200 LEU A C 1
ATOM 1497 O O . LEU A 1 200 ? 3.723 30.883 -11.204 1.00 26.27 200 LEU A O 1
ATOM 1501 N N . ILE A 1 201 ? 1.697 29.991 -10.832 1.00 25.50 201 ILE A N 1
ATOM 1502 C CA . ILE A 1 201 ? 1.043 31.245 -10.412 1.00 25.50 201 ILE A CA 1
ATOM 1503 C C . ILE A 1 201 ? -0.028 30.924 -9.359 1.00 25.50 201 ILE A C 1
ATOM 1505 O O . ILE A 1 201 ? -1.031 30.279 -9.646 1.00 25.50 201 ILE A O 1
ATOM 1509 N N . TRP A 1 202 ? 0.201 31.403 -8.135 1.00 23.12 202 TRP A N 1
ATOM 1510 C CA . TRP A 1 202 ? -0.817 31.604 -7.102 1.00 23.12 202 TRP A CA 1
ATOM 1511 C C . TRP A 1 202 ? -1.637 32.851 -7.451 1.00 23.12 202 TRP A C 1
ATOM 1513 O O . TRP A 1 202 ? -1.041 33.896 -7.716 1.00 23.12 202 TRP A O 1
ATOM 1523 N N . ARG A 1 203 ? -2.967 32.814 -7.322 1.00 23.53 203 ARG A N 1
ATOM 1524 C CA . ARG A 1 203 ? -3.732 34.014 -6.948 1.00 23.53 203 ARG A CA 1
ATOM 1525 C C . ARG A 1 203 ? -4.830 33.669 -5.951 1.00 23.53 203 ARG A C 1
ATOM 1527 O O . ARG A 1 203 ? -5.646 32.786 -6.184 1.00 23.53 203 ARG A O 1
ATOM 1534 N N . ARG A 1 204 ? -4.779 34.401 -4.835 1.00 28.98 204 ARG A N 1
ATOM 1535 C CA . ARG A 1 204 ? -5.850 34.581 -3.860 1.00 28.98 204 ARG A CA 1
ATOM 1536 C C . ARG A 1 204 ? -7.001 35.356 -4.503 1.00 28.98 204 ARG A C 1
ATOM 1538 O O . ARG A 1 204 ? -6.745 36.423 -5.062 1.00 28.98 204 ARG A O 1
ATOM 1545 N N . HIS A 1 205 ? -8.201 34.814 -4.332 1.00 37.09 205 HIS A N 1
ATOM 1546 C CA . HIS A 1 205 ? -9.459 35.407 -3.853 1.00 37.09 205 HIS A CA 1
ATOM 1547 C C . HIS A 1 205 ? -10.637 34.805 -4.608 1.00 37.09 205 HIS A C 1
ATOM 1549 O O . HIS A 1 205 ? -10.611 34.836 -5.857 1.00 37.09 205 HIS A O 1
#

InterPro domains:
  IPR029039 Flavoprotein-like superfamily [G3DSA:3.40.50.360] (6-149)
  IPR029039 Flavoprotein-like superfamily [SSF52218] (6-151)

Secondary structure (DSSP, 8-state):
--PPEEEEE--TTSHHHHHHHHHHHTSS-EEEEEETTSHHHHTS-EEE-TT-EEEEEEE-BTTB----TTTTTTEEESSEEEEEEEEESSS--TTHHHHHHHHHHTTTEEEEEEEEEE--BTTBTTTTTT-S-HHHHHHHHHHHHHHHHHHHS--------PPP-----S--------S-----------PPPPP----------